Protein AF-A0A7C1EBU5-F1 (afdb_monomer)

Structure (mmCIF, N/CA/C/O backbone):
data_AF-A0A7C1EBU5-F1
#
_entry.id   AF-A0A7C1EBU5-F1
#
loop_
_atom_site.group_PDB
_atom_site.id
_atom_site.type_symbol
_atom_site.label_atom_id
_atom_site.label_alt_id
_atom_site.label_comp_id
_atom_site.label_asym_id
_atom_site.label_entity_id
_atom_site.label_seq_id
_atom_site.pdbx_PDB_ins_code
_atom_site.Cartn_x
_atom_site.Cartn_y
_atom_site.Cartn_z
_atom_site.occupancy
_atom_site.B_iso_or_equiv
_atom_site.auth_seq_id
_atom_site.auth_comp_id
_atom_site.auth_asym_id
_atom_site.auth_atom_id
_atom_site.pdbx_PDB_model_num
ATOM 1 N N . ASP A 1 1 ? 22.809 -12.691 -16.632 1.00 78.38 1 ASP A N 1
ATOM 2 C CA . ASP A 1 1 ? 22.662 -11.249 -16.342 1.00 78.38 1 ASP A CA 1
ATOM 3 C C . ASP A 1 1 ? 21.944 -10.503 -17.463 1.00 78.38 1 ASP A C 1
ATOM 5 O O . ASP A 1 1 ? 22.285 -9.369 -17.766 1.00 78.38 1 ASP A O 1
ATOM 9 N N . ASP A 1 2 ? 20.932 -11.122 -18.075 1.00 93.50 2 ASP A N 1
ATOM 10 C CA . ASP A 1 2 ? 20.154 -10.522 -19.159 1.00 93.50 2 ASP A CA 1
ATOM 11 C C . ASP A 1 2 ? 18.677 -10.859 -18.928 1.00 93.50 2 ASP A C 1
ATOM 13 O O . ASP A 1 2 ? 18.316 -12.034 -18.809 1.00 93.50 2 ASP A O 1
ATOM 17 N N . LEU A 1 3 ? 17.851 -9.819 -18.795 1.00 94.75 3 LEU A N 1
ATOM 18 C CA . LEU A 1 3 ? 16.417 -9.956 -18.565 1.00 94.75 3 LEU A CA 1
ATOM 19 C C . LEU A 1 3 ? 15.719 -10.568 -19.784 1.00 94.75 3 LEU A C 1
ATOM 21 O O . LEU A 1 3 ? 14.861 -11.426 -19.603 1.00 94.75 3 LEU A O 1
ATOM 25 N N . ASP A 1 4 ? 16.102 -10.207 -21.009 1.00 95.38 4 ASP A N 1
ATOM 26 C CA . ASP A 1 4 ? 15.433 -10.730 -22.207 1.00 95.38 4 ASP A CA 1
ATOM 27 C C . ASP A 1 4 ? 15.723 -12.220 -22.386 1.00 95.38 4 ASP A C 1
ATOM 29 O O . ASP A 1 4 ? 14.820 -12.998 -22.688 1.00 95.38 4 ASP A O 1
ATOM 33 N N . ALA A 1 5 ? 16.955 -12.646 -22.096 1.00 97.00 5 ALA A N 1
ATOM 34 C CA . ALA A 1 5 ? 17.314 -14.061 -22.093 1.00 97.00 5 ALA A CA 1
ATOM 35 C C . ALA A 1 5 ? 16.527 -14.868 -21.043 1.00 97.00 5 ALA A C 1
ATOM 37 O O . ALA A 1 5 ? 16.181 -16.021 -21.294 1.00 97.00 5 ALA A O 1
ATOM 38 N N . LEU A 1 6 ? 16.230 -14.280 -19.876 1.00 96.81 6 LEU A N 1
ATOM 39 C CA . LEU A 1 6 ? 15.368 -14.902 -18.865 1.00 96.81 6 LEU A CA 1
ATOM 40 C C . LEU A 1 6 ? 13.918 -14.994 -19.359 1.00 96.81 6 LEU A C 1
ATOM 42 O O . LEU A 1 6 ? 13.294 -16.044 -19.233 1.00 96.81 6 LEU A O 1
ATOM 46 N N . LEU A 1 7 ? 13.387 -13.909 -19.922 1.00 97.88 7 LEU A N 1
ATOM 47 C CA . LEU A 1 7 ? 11.998 -13.822 -20.371 1.00 97.88 7 LEU A CA 1
ATOM 48 C C . LEU A 1 7 ? 11.711 -14.687 -21.607 1.00 97.88 7 LEU A C 1
ATOM 50 O O . LEU A 1 7 ? 10.590 -15.164 -21.759 1.00 97.88 7 LEU A O 1
ATOM 54 N N . ALA A 1 8 ? 12.712 -14.953 -22.448 1.00 97.44 8 ALA A N 1
ATOM 55 C CA . ALA A 1 8 ? 12.596 -15.822 -23.620 1.00 97.44 8 ALA A CA 1
ATOM 56 C C . ALA A 1 8 ? 12.517 -17.325 -23.289 1.00 97.44 8 ALA A C 1
ATOM 58 O O . ALA A 1 8 ? 12.362 -18.147 -24.188 1.00 97.44 8 ALA A O 1
ATOM 59 N N . ARG A 1 9 ? 12.660 -17.713 -22.018 1.00 98.00 9 ARG A N 1
ATOM 60 C CA . ARG A 1 9 ? 12.601 -19.115 -21.600 1.00 98.00 9 ARG A CA 1
ATOM 61 C C . ARG A 1 9 ? 11.168 -19.630 -21.541 1.00 98.00 9 ARG A C 1
ATOM 63 O O . ARG A 1 9 ? 10.347 -19.087 -20.803 1.00 98.00 9 ARG A O 1
ATOM 70 N N . ASP A 1 10 ? 10.895 -20.721 -22.248 1.00 96.44 10 ASP A N 1
ATOM 71 C CA . ASP A 1 10 ? 9.578 -21.375 -22.261 1.00 96.44 10 ASP A CA 1
ATOM 72 C C . ASP A 1 10 ? 9.288 -22.192 -20.991 1.00 96.44 10 ASP A C 1
ATOM 74 O O . ASP A 1 10 ? 8.140 -22.531 -20.732 1.00 96.44 10 ASP A O 1
ATOM 78 N N . ASP A 1 11 ? 10.305 -22.487 -20.174 1.00 97.56 11 ASP A N 1
ATOM 79 C CA . ASP A 1 11 ? 10.160 -23.206 -18.900 1.00 97.56 11 ASP A CA 1
ATOM 80 C C . ASP A 1 11 ? 9.855 -22.288 -17.700 1.00 97.56 11 ASP A C 1
ATOM 82 O O . ASP A 1 11 ? 9.904 -22.725 -16.551 1.00 97.56 11 ASP A O 1
ATOM 86 N N . ILE A 1 12 ? 9.557 -21.011 -17.959 1.00 98.00 12 ILE A N 1
ATOM 87 C CA . ILE A 1 12 ? 9.194 -20.010 -16.951 1.00 98.00 12 ILE A CA 1
ATOM 88 C C . ILE A 1 12 ? 7.807 -19.453 -17.271 1.00 98.00 12 ILE A C 1
ATOM 90 O O . ILE A 1 12 ? 7.634 -18.753 -18.271 1.00 98.00 12 ILE A O 1
ATOM 94 N N . ASP A 1 13 ? 6.840 -19.686 -16.384 1.00 98.12 13 ASP A N 1
ATOM 95 C CA . ASP A 1 13 ? 5.469 -19.168 -16.520 1.00 98.12 13 ASP A CA 1
ATOM 96 C C . ASP A 1 13 ? 5.274 -17.796 -15.859 1.00 98.12 13 ASP A C 1
ATOM 98 O O . ASP A 1 13 ? 4.455 -16.984 -16.301 1.00 98.12 13 ASP A O 1
ATOM 102 N N . ALA A 1 14 ? 6.020 -17.527 -14.786 1.00 98.50 14 ALA A N 1
ATOM 103 C CA . ALA A 1 14 ? 5.852 -16.351 -13.942 1.00 98.50 14 ALA A CA 1
ATOM 104 C C . ALA A 1 14 ? 7.194 -15.776 -13.472 1.00 98.50 14 ALA A C 1
ATOM 106 O O . ALA A 1 14 ? 8.173 -16.506 -13.317 1.00 98.50 14 ALA A O 1
ATOM 107 N N . VAL A 1 15 ? 7.226 -14.469 -13.207 1.00 98.44 15 VAL A N 1
ATOM 108 C CA . VAL A 1 15 ? 8.402 -13.753 -12.694 1.00 98.44 15 VAL A CA 1
ATOM 109 C C . VAL A 1 15 ? 8.061 -12.918 -11.462 1.00 98.44 15 VAL A C 1
ATOM 111 O O . VAL A 1 15 ? 6.946 -12.414 -11.324 1.00 98.44 15 VAL A O 1
ATOM 114 N N . ILE A 1 16 ? 9.053 -12.753 -10.585 1.00 98.44 16 ILE A N 1
ATOM 115 C CA . ILE A 1 16 ? 9.011 -11.844 -9.436 1.00 98.44 16 ILE A CA 1
ATOM 116 C C . ILE A 1 16 ? 9.910 -10.647 -9.753 1.00 98.44 16 ILE A C 1
ATOM 118 O O . ILE A 1 16 ? 11.122 -10.796 -9.923 1.00 98.44 16 ILE A O 1
ATOM 122 N N . VAL A 1 17 ? 9.324 -9.456 -9.825 1.00 98.50 17 VAL A N 1
ATOM 123 C CA . VAL A 1 17 ? 10.026 -8.191 -10.043 1.00 98.50 17 VAL A CA 1
ATOM 124 C C . VAL A 1 17 ? 10.296 -7.546 -8.686 1.00 98.50 17 VAL A C 1
ATOM 126 O O . VAL A 1 17 ? 9.445 -6.867 -8.126 1.00 98.50 17 VAL A O 1
ATOM 129 N N . ALA A 1 18 ? 11.500 -7.784 -8.163 1.00 96.94 18 ALA A N 1
ATOM 130 C CA . ALA A 1 18 ? 12.008 -7.225 -6.903 1.00 96.94 18 ALA A CA 1
ATOM 131 C C . ALA A 1 18 ? 13.222 -6.296 -7.126 1.00 96.94 18 ALA A C 1
ATOM 133 O O . ALA A 1 18 ? 14.141 -6.211 -6.306 1.00 96.94 18 ALA A O 1
ATOM 134 N N . THR A 1 19 ? 13.264 -5.632 -8.283 1.00 95.56 19 THR A N 1
ATOM 135 C CA . THR A 1 19 ? 14.236 -4.574 -8.598 1.00 95.56 19 THR A CA 1
ATOM 136 C C . THR A 1 19 ? 13.941 -3.306 -7.774 1.00 95.56 19 THR A C 1
ATOM 138 O O . THR A 1 19 ? 12.944 -3.257 -7.053 1.00 95.56 19 THR A O 1
ATOM 141 N N . PRO A 1 20 ? 14.795 -2.266 -7.797 1.00 94.25 20 PRO A N 1
ATOM 142 C CA . PRO A 1 20 ? 14.418 -0.959 -7.251 1.00 94.25 20 PRO A CA 1
ATOM 143 C C . PRO A 1 20 ? 13.130 -0.417 -7.893 1.00 94.25 20 PRO A C 1
ATOM 145 O O . PRO A 1 20 ? 12.920 -0.637 -9.085 1.00 94.25 20 PRO A O 1
ATOM 148 N N . GLY A 1 21 ? 12.311 0.323 -7.133 1.00 92.75 21 GLY A N 1
ATOM 149 C CA . GLY A 1 21 ? 10.974 0.768 -7.563 1.00 92.75 21 GLY A CA 1
ATOM 150 C C . GLY A 1 21 ? 10.948 1.516 -8.902 1.00 92.75 21 GLY A C 1
ATOM 151 O O . GLY A 1 21 ? 10.091 1.253 -9.740 1.00 92.75 21 GLY A O 1
ATOM 152 N N . PHE A 1 22 ? 11.949 2.364 -9.174 1.00 95.56 22 PHE A N 1
ATOM 153 C CA . PHE A 1 22 ? 12.079 3.070 -10.459 1.00 95.56 22 PHE A CA 1
ATOM 154 C C . PHE A 1 22 ? 12.214 2.147 -11.685 1.00 95.56 22 PHE A C 1
ATOM 156 O O . PHE A 1 22 ? 11.997 2.581 -12.812 1.00 95.56 22 PHE A O 1
ATOM 163 N N . ALA A 1 23 ? 12.615 0.887 -11.490 1.00 96.62 23 ALA A N 1
ATOM 164 C CA . ALA A 1 23 ? 12.855 -0.085 -12.554 1.00 96.62 23 ALA A CA 1
ATOM 165 C C . ALA A 1 23 ? 11.721 -1.113 -12.704 1.00 96.62 23 ALA A C 1
ATOM 167 O O . ALA A 1 23 ? 11.828 -2.013 -13.539 1.00 96.62 23 ALA A O 1
ATOM 168 N N . HIS A 1 24 ? 10.655 -1.023 -11.901 1.00 98.12 24 HIS A N 1
ATOM 169 C CA . HIS A 1 24 ? 9.552 -1.987 -11.937 1.00 98.12 24 HIS A CA 1
ATOM 170 C C . HIS A 1 24 ? 8.797 -1.934 -13.259 1.00 98.12 24 HIS A C 1
ATOM 172 O O . HIS A 1 24 ? 8.649 -2.963 -13.910 1.00 98.12 24 HIS A O 1
ATOM 178 N N . THR A 1 25 ? 8.376 -0.742 -13.685 1.00 98.38 25 THR A N 1
ATOM 179 C CA . THR A 1 25 ? 7.524 -0.542 -14.867 1.00 98.38 25 THR A CA 1
ATOM 180 C C . THR A 1 25 ? 8.105 -1.193 -16.124 1.00 98.38 25 THR A C 1
ATOM 182 O O . THR A 1 25 ? 7.411 -1.971 -16.774 1.00 98.38 25 THR A O 1
ATOM 185 N N . ASP A 1 26 ? 9.384 -0.934 -16.434 1.00 98.06 26 ASP A N 1
ATOM 186 C CA . ASP A 1 26 ? 10.061 -1.510 -17.611 1.00 98.06 26 ASP A CA 1
ATOM 187 C C . ASP A 1 26 ? 10.132 -3.040 -17.531 1.00 98.06 26 ASP A C 1
ATOM 189 O O . ASP A 1 26 ? 9.774 -3.742 -18.478 1.00 98.06 26 ASP A O 1
ATOM 193 N N . ALA A 1 27 ? 10.535 -3.573 -16.373 1.00 98.44 27 ALA A N 1
ATOM 194 C CA . ALA A 1 27 ? 10.641 -5.013 -16.173 1.00 98.44 27 ALA A CA 1
ATOM 195 C C . ALA A 1 27 ? 9.278 -5.714 -16.292 1.00 98.44 27 ALA A C 1
ATOM 197 O O . ALA A 1 27 ? 9.185 -6.786 -16.892 1.00 98.44 27 ALA A O 1
ATOM 198 N N . VAL A 1 28 ? 8.218 -5.102 -15.756 1.00 98.75 28 VAL A N 1
ATOM 199 C CA . VAL A 1 28 ? 6.854 -5.639 -15.801 1.00 98.75 28 VAL A CA 1
ATOM 200 C C . VAL A 1 28 ? 6.276 -5.609 -17.214 1.00 98.75 28 VAL A C 1
ATOM 202 O O . VAL A 1 28 ? 5.734 -6.619 -17.663 1.00 98.75 28 VAL A O 1
ATOM 205 N N . GLU A 1 29 ? 6.415 -4.505 -17.950 1.00 98.69 29 GLU A N 1
ATOM 206 C CA . GLU A 1 29 ? 5.944 -4.431 -19.340 1.00 98.69 29 GLU A CA 1
ATOM 207 C C . GLU A 1 29 ? 6.644 -5.462 -20.233 1.00 98.69 29 GLU A C 1
ATOM 209 O O . GLU A 1 29 ? 5.984 -6.149 -21.017 1.00 98.69 29 GLU A O 1
ATOM 214 N N . ARG A 1 30 ? 7.964 -5.631 -20.080 1.00 98.56 30 ARG A N 1
ATOM 215 C CA . ARG A 1 30 ? 8.737 -6.640 -20.822 1.00 98.56 30 ARG A CA 1
ATOM 216 C C . ARG A 1 30 ? 8.313 -8.060 -20.461 1.00 98.56 30 ARG A C 1
ATOM 218 O O . ARG A 1 30 ? 8.168 -8.896 -21.352 1.00 98.56 30 ARG A O 1
ATOM 225 N N . ALA A 1 31 ? 8.058 -8.331 -19.182 1.00 98.75 31 ALA A N 1
ATOM 226 C CA . ALA A 1 31 ? 7.562 -9.630 -18.740 1.00 98.75 31 ALA A CA 1
ATOM 227 C C . ALA A 1 31 ? 6.192 -9.964 -19.349 1.00 98.75 31 ALA A C 1
ATOM 229 O O . ALA A 1 31 ? 5.987 -11.083 -19.826 1.00 98.75 31 ALA A O 1
ATOM 230 N N . PHE A 1 32 ? 5.278 -8.992 -19.410 1.00 98.81 32 PHE A N 1
ATOM 231 C CA . PHE A 1 32 ? 3.985 -9.179 -20.067 1.00 98.81 32 PHE A CA 1
ATOM 232 C C . PHE A 1 32 ? 4.102 -9.335 -21.582 1.00 98.81 32 PHE A C 1
ATOM 234 O O . PHE A 1 32 ? 3.438 -10.206 -22.143 1.00 98.81 32 PHE A O 1
ATOM 241 N N . ALA A 1 33 ? 4.984 -8.579 -22.241 1.00 98.50 33 ALA A N 1
ATOM 242 C CA . ALA A 1 33 ? 5.268 -8.757 -23.666 1.00 98.50 33 ALA A CA 1
ATOM 243 C C . ALA A 1 33 ? 5.802 -10.169 -23.985 1.00 98.50 33 ALA A C 1
ATOM 245 O O . ALA A 1 33 ? 5.511 -10.713 -25.048 1.00 98.50 33 ALA A O 1
ATOM 246 N N . ALA A 1 34 ? 6.522 -10.788 -23.044 1.00 98.44 34 ALA A N 1
ATOM 247 C CA . ALA A 1 34 ? 6.981 -12.175 -23.118 1.00 98.44 34 ALA A CA 1
ATOM 248 C C . ALA A 1 34 ? 5.946 -13.213 -22.625 1.00 98.44 34 ALA A C 1
ATOM 250 O O . ALA A 1 34 ? 6.264 -14.396 -22.492 1.00 98.44 34 ALA A O 1
ATOM 251 N N . GLY A 1 35 ? 4.711 -12.795 -22.324 1.00 98.31 35 GLY A N 1
ATOM 252 C CA . GLY A 1 35 ? 3.617 -13.684 -21.929 1.00 98.31 35 GLY A CA 1
ATOM 253 C C . GLY A 1 35 ? 3.734 -14.268 -20.517 1.00 98.31 35 GLY A C 1
ATOM 254 O O . GLY A 1 35 ? 3.144 -15.320 -20.247 1.00 98.31 35 GLY A O 1
ATOM 255 N N . LYS A 1 36 ? 4.481 -13.622 -19.613 1.00 98.75 36 LYS A N 1
ATOM 256 C CA . LYS A 1 36 ? 4.694 -14.095 -18.236 1.00 98.75 36 LYS A CA 1
ATOM 257 C C . LYS A 1 36 ? 3.647 -13.535 -17.273 1.00 98.75 36 LYS A C 1
ATOM 259 O O . LYS A 1 36 ? 3.179 -12.409 -17.430 1.00 98.75 36 LYS A O 1
ATOM 264 N N . HIS A 1 37 ? 3.287 -14.311 -16.252 1.00 98.88 37 HIS A N 1
ATOM 265 C CA . HIS A 1 37 ? 2.606 -13.776 -15.069 1.00 98.88 37 HIS A CA 1
ATOM 266 C C . HIS A 1 37 ? 3.606 -12.980 -14.221 1.00 98.88 37 HIS A C 1
ATOM 268 O O . HIS A 1 37 ? 4.789 -13.314 -14.182 1.00 98.88 37 HIS A O 1
ATOM 274 N N . VAL A 1 38 ? 3.147 -11.937 -13.533 1.00 98.88 38 VAL A N 1
ATOM 275 C CA . VAL A 1 38 ? 4.029 -11.019 -12.806 1.00 98.88 38 VAL A CA 1
ATOM 276 C C . VAL A 1 38 ? 3.565 -10.851 -11.365 1.00 98.88 38 VAL A C 1
ATOM 278 O O . VAL A 1 38 ? 2.431 -10.448 -11.105 1.00 98.88 38 VAL A O 1
ATOM 281 N N . PHE A 1 39 ? 4.481 -11.101 -10.439 1.00 98.81 39 PHE A N 1
ATOM 282 C CA . PHE A 1 39 ? 4.446 -10.543 -9.095 1.00 98.81 39 PHE A CA 1
ATOM 283 C C . PHE A 1 39 ? 5.415 -9.362 -9.059 1.00 98.81 39 PHE A C 1
ATOM 285 O O . PHE A 1 39 ? 6.568 -9.514 -9.462 1.00 98.81 39 PHE A O 1
ATOM 292 N N . VAL A 1 40 ? 4.984 -8.195 -8.598 1.00 98.75 40 VAL A N 1
ATOM 293 C CA . VAL A 1 40 ? 5.837 -7.008 -8.476 1.00 98.75 40 VAL A CA 1
ATOM 294 C C . VAL A 1 40 ? 5.889 -6.568 -7.023 1.00 98.75 40 VAL A C 1
ATOM 296 O O . VAL A 1 40 ? 4.855 -6.441 -6.374 1.00 98.75 40 VAL A O 1
ATOM 299 N N . GLU A 1 41 ? 7.094 -6.369 -6.497 1.00 97.88 41 GLU A N 1
ATOM 300 C CA . GLU A 1 41 ? 7.279 -5.805 -5.161 1.00 97.88 41 GLU A CA 1
ATOM 301 C C . GLU A 1 41 ? 6.694 -4.396 -5.060 1.00 97.88 41 GLU A C 1
ATOM 303 O O . GLU A 1 41 ? 6.467 -3.713 -6.058 1.00 97.88 41 GLU A O 1
ATOM 308 N N . LYS A 1 42 ? 6.469 -3.929 -3.836 1.00 96.06 42 LYS A N 1
ATOM 309 C CA . LYS A 1 42 ? 6.07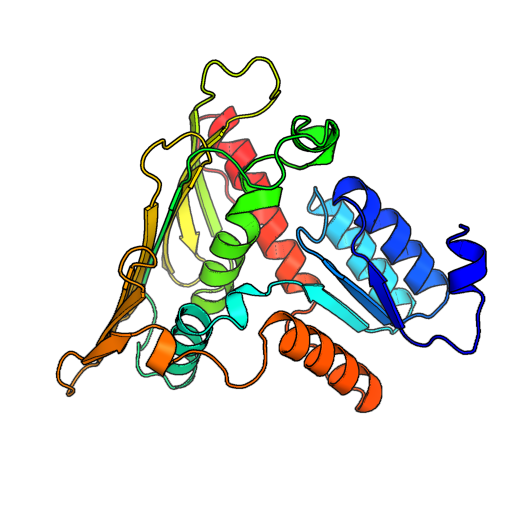2 -2.538 -3.610 1.00 96.06 42 LYS A CA 1
ATOM 310 C C . LYS A 1 42 ? 7.277 -1.581 -3.640 1.00 96.06 42 LYS A C 1
ATOM 312 O O . LYS A 1 42 ? 8.392 -1.977 -3.285 1.00 96.06 42 LYS A O 1
ATOM 317 N N . PRO A 1 43 ? 7.039 -0.284 -3.902 1.00 96.62 43 PRO A N 1
ATOM 318 C CA . PRO A 1 43 ? 5.806 0.264 -4.476 1.00 96.62 43 PRO A CA 1
ATOM 319 C C . PRO A 1 43 ? 5.628 -0.240 -5.913 1.00 96.62 43 PRO A C 1
ATOM 321 O O . PRO A 1 43 ? 6.618 -0.413 -6.604 1.00 96.62 43 PRO A O 1
ATOM 324 N N . MET A 1 44 ? 4.386 -0.440 -6.370 1.00 97.69 44 MET A N 1
ATOM 325 C CA . MET A 1 44 ? 4.123 -0.960 -7.724 1.00 97.69 44 MET A CA 1
ATOM 326 C C . MET A 1 44 ? 4.823 -0.137 -8.822 1.00 97.69 44 MET A C 1
ATOM 328 O O . MET A 1 44 ? 5.351 -0.697 -9.777 1.00 97.69 44 MET A O 1
ATOM 332 N N . ALA A 1 45 ? 4.802 1.189 -8.681 1.00 98.00 45 ALA A N 1
ATOM 333 C CA . ALA A 1 45 ? 5.570 2.141 -9.474 1.00 98.00 45 ALA A CA 1
ATOM 334 C C . ALA A 1 45 ? 5.725 3.456 -8.687 1.00 98.00 45 ALA A C 1
ATOM 336 O O . ALA A 1 45 ? 5.209 3.587 -7.571 1.00 98.00 45 ALA A O 1
ATOM 337 N N . LEU A 1 46 ? 6.403 4.453 -9.265 1.00 97.12 46 LEU A N 1
ATOM 338 C CA . LEU A 1 46 ? 6.604 5.760 -8.627 1.00 97.12 46 LEU A CA 1
ATOM 339 C C . LEU A 1 46 ? 5.534 6.791 -9.010 1.00 97.12 46 LEU A C 1
ATOM 341 O O . LEU A 1 46 ? 5.394 7.817 -8.339 1.00 97.12 46 LEU A O 1
ATOM 345 N N . THR A 1 47 ? 4.747 6.521 -10.054 1.00 97.94 47 THR A N 1
ATOM 346 C CA . THR A 1 47 ? 3.653 7.389 -10.503 1.00 97.94 47 THR A CA 1
ATOM 347 C C . THR A 1 47 ? 2.380 6.604 -10.853 1.00 97.94 47 THR A C 1
ATOM 349 O O . THR A 1 47 ? 2.449 5.426 -11.223 1.00 97.94 47 THR A O 1
ATOM 352 N N . PRO A 1 48 ? 1.193 7.241 -10.780 1.00 97.94 48 PRO A N 1
ATOM 353 C CA . PRO A 1 48 ? -0.055 6.623 -11.235 1.00 97.94 48 PRO A CA 1
ATOM 354 C C . PRO A 1 48 ? -0.039 6.245 -12.721 1.00 97.94 48 PRO A C 1
ATOM 356 O O . PRO A 1 48 ? -0.542 5.184 -13.080 1.00 97.94 48 PRO A O 1
ATOM 359 N N . ASP A 1 49 ? 0.584 7.069 -13.569 1.00 98.50 49 ASP A N 1
ATOM 360 C CA . ASP A 1 49 ? 0.671 6.823 -15.013 1.00 98.50 49 ASP A CA 1
ATOM 361 C C . ASP A 1 49 ? 1.505 5.574 -15.337 1.00 98.50 49 ASP A C 1
ATOM 363 O O . ASP A 1 49 ? 1.176 4.809 -16.246 1.00 98.50 49 ASP A O 1
ATOM 367 N N . GLU A 1 50 ? 2.573 5.327 -14.578 1.00 98.62 50 GLU A N 1
ATOM 368 C CA . GLU A 1 50 ? 3.354 4.093 -14.679 1.00 98.62 50 GLU A CA 1
ATOM 369 C C . GLU A 1 50 ? 2.564 2.869 -14.210 1.00 98.62 50 GLU A C 1
ATOM 371 O O . GLU A 1 50 ? 2.616 1.825 -14.859 1.00 98.62 50 GLU A O 1
ATOM 376 N N . CYS A 1 51 ? 1.767 2.999 -13.145 1.00 98.69 51 CYS A N 1
ATOM 377 C CA . CYS A 1 51 ? 0.859 1.926 -12.740 1.00 98.69 51 CYS A CA 1
ATOM 378 C C . CYS A 1 51 ? -0.149 1.612 -13.859 1.00 98.69 51 CYS A C 1
ATOM 380 O O . CYS A 1 51 ? -0.375 0.446 -14.182 1.00 98.69 51 CYS A O 1
ATOM 382 N N . ASP A 1 52 ? -0.715 2.646 -14.492 1.00 98.75 52 ASP A N 1
ATOM 383 C CA . ASP A 1 52 ? -1.645 2.502 -15.617 1.00 98.75 52 ASP A CA 1
ATOM 384 C C . ASP A 1 52 ? -0.999 1.802 -16.816 1.00 98.75 52 ASP A C 1
ATOM 386 O O . ASP A 1 52 ? -1.633 0.980 -17.480 1.00 98.75 52 ASP A O 1
ATOM 390 N N . ARG A 1 53 ? 0.278 2.077 -17.084 1.00 98.75 53 ARG A N 1
ATOM 391 C CA . ARG A 1 53 ? 1.055 1.362 -18.101 1.00 98.75 53 ARG A CA 1
ATOM 392 C C . ARG A 1 53 ? 1.186 -0.131 -17.797 1.00 98.75 53 ARG A C 1
ATOM 394 O O . ARG A 1 53 ? 0.889 -0.949 -18.667 1.00 98.75 53 ARG A O 1
ATOM 401 N N . MET A 1 54 ? 1.544 -0.493 -16.565 1.00 98.88 54 MET A N 1
ATOM 402 C CA . MET A 1 54 ? 1.672 -1.897 -16.146 1.00 98.88 54 MET A CA 1
ATOM 403 C C . MET A 1 54 ? 0.338 -2.649 -16.236 1.00 98.88 54 MET A C 1
ATOM 405 O O . MET A 1 54 ? 0.299 -3.791 -16.694 1.00 98.88 54 MET A O 1
ATOM 409 N N . ILE A 1 55 ? -0.762 -2.001 -15.842 1.00 98.88 55 ILE A N 1
ATOM 410 C CA . ILE A 1 55 ? -2.123 -2.552 -15.927 1.00 98.88 55 ILE A CA 1
ATOM 411 C C . ILE A 1 55 ? -2.526 -2.779 -17.391 1.00 98.88 55 ILE A C 1
ATOM 413 O O . ILE A 1 55 ? -2.989 -3.862 -17.739 1.00 98.88 55 ILE A O 1
ATOM 417 N N . ARG A 1 56 ? -2.276 -1.813 -18.286 1.00 98.81 56 ARG A N 1
ATOM 418 C CA . ARG A 1 56 ? -2.546 -1.988 -19.726 1.00 98.81 56 ARG A CA 1
ATOM 419 C C . ARG A 1 56 ? -1.720 -3.120 -20.336 1.00 98.81 56 ARG A C 1
ATOM 421 O O . ARG A 1 56 ? -2.242 -3.871 -21.157 1.00 98.81 56 ARG A O 1
ATOM 428 N N . ALA A 1 57 ? -0.452 -3.255 -19.947 1.00 98.81 57 ALA A N 1
ATOM 429 C CA . ALA A 1 57 ? 0.407 -4.341 -20.414 1.00 98.81 57 ALA A CA 1
ATOM 430 C C . ALA A 1 57 ? -0.100 -5.715 -19.944 1.00 98.81 57 ALA A C 1
ATOM 432 O O . ALA A 1 57 ? -0.169 -6.648 -20.745 1.00 98.81 57 ALA A O 1
ATOM 433 N N . ARG A 1 58 ? -0.537 -5.822 -18.680 1.00 98.62 58 ARG A N 1
ATOM 434 C CA . ARG A 1 58 ? -1.216 -7.013 -18.145 1.00 98.62 58 ARG A CA 1
ATOM 435 C C . ARG A 1 58 ? -2.441 -7.377 -18.984 1.00 98.62 58 ARG A C 1
ATOM 437 O O . ARG A 1 58 ? -2.577 -8.534 -19.382 1.00 98.62 58 ARG A O 1
ATOM 444 N N . ASP A 1 59 ? -3.315 -6.404 -19.241 1.00 98.56 59 ASP A N 1
ATOM 445 C CA . ASP A 1 59 ? -4.569 -6.615 -19.973 1.00 98.56 59 ASP A CA 1
ATOM 446 C C . ASP A 1 59 ? -4.314 -7.072 -21.409 1.00 98.56 59 ASP A C 1
ATOM 448 O O . ASP A 1 59 ? -4.956 -8.007 -21.883 1.00 98.56 59 ASP A O 1
ATOM 452 N N . ALA A 1 60 ? -3.330 -6.468 -22.081 1.00 98.62 60 ALA A N 1
ATOM 453 C CA . ALA A 1 60 ? -2.919 -6.867 -23.423 1.00 98.62 60 ALA A CA 1
ATOM 454 C C . ALA A 1 60 ? -2.352 -8.297 -23.466 1.00 98.62 60 ALA A C 1
ATOM 456 O O . ALA A 1 60 ? -2.584 -9.019 -24.435 1.00 98.62 60 ALA A O 1
ATOM 457 N N . ALA A 1 61 ? -1.630 -8.717 -22.424 1.00 98.44 61 ALA A N 1
ATOM 458 C CA . ALA A 1 61 ? -1.063 -10.060 -22.329 1.00 98.44 61 ALA A CA 1
ATOM 459 C C . ALA A 1 61 ? -2.077 -11.126 -21.874 1.00 98.44 61 ALA A C 1
ATOM 461 O O . ALA A 1 61 ? -1.826 -12.319 -22.052 1.00 98.44 61 ALA A O 1
ATOM 462 N N . GLY A 1 62 ? -3.194 -10.726 -21.253 1.00 98.19 62 GLY A N 1
ATOM 463 C CA . GLY A 1 62 ? -4.132 -11.655 -20.614 1.00 98.19 62 GLY A CA 1
ATOM 464 C C . GLY A 1 62 ? -3.494 -12.431 -19.455 1.00 98.19 62 GLY A C 1
ATOM 465 O O . GLY A 1 62 ? -3.797 -13.605 -19.245 1.00 98.19 62 GLY A O 1
ATOM 466 N N . LYS A 1 63 ? -2.553 -11.805 -18.735 1.00 98.56 63 LYS A N 1
ATOM 467 C CA . LYS A 1 63 ? -1.776 -12.425 -17.648 1.00 98.56 63 LYS A CA 1
ATOM 468 C C . LYS A 1 63 ? -2.148 -11.840 -16.288 1.00 98.56 63 LYS A C 1
ATOM 470 O O . LYS A 1 63 ? -2.927 -10.900 -16.179 1.00 98.56 63 LYS A O 1
ATOM 475 N N . LYS A 1 64 ? -1.613 -12.435 -15.219 1.00 98.81 64 LYS A N 1
ATOM 476 C CA . LYS A 1 64 ? -1.898 -12.022 -13.833 1.00 98.81 64 LYS A CA 1
ATOM 477 C C . LYS A 1 64 ? -0.827 -11.045 -13.354 1.00 98.81 64 LYS A C 1
ATOM 479 O O . LYS A 1 64 ? 0.349 -11.270 -13.627 1.00 98.81 64 LYS A O 1
ATOM 484 N N . LEU A 1 65 ? -1.252 -10.002 -12.642 1.00 98.88 65 LEU A N 1
ATOM 485 C CA . LEU A 1 65 ? -0.396 -9.009 -11.991 1.00 98.88 65 LEU A CA 1
ATOM 486 C C . LEU A 1 65 ? -0.760 -8.937 -10.512 1.00 98.88 65 LEU A C 1
ATOM 488 O O . LEU A 1 65 ? -1.863 -8.481 -10.211 1.00 98.88 65 LEU A O 1
ATOM 492 N N . MET A 1 66 ? 0.141 -9.346 -9.624 1.00 98.81 66 MET A N 1
ATOM 493 C CA . MET A 1 66 ? -0.027 -9.194 -8.178 1.00 98.81 66 MET A CA 1
ATOM 494 C C . MET A 1 66 ? 1.025 -8.247 -7.604 1.00 98.81 66 MET A C 1
ATOM 496 O O . MET A 1 66 ? 2.188 -8.316 -7.995 1.00 98.81 66 MET A O 1
ATOM 500 N N . VAL A 1 67 ? 0.611 -7.368 -6.693 1.00 98.62 67 VAL A N 1
ATOM 501 C CA . VAL A 1 67 ? 1.495 -6.417 -6.004 1.00 98.62 67 VAL A CA 1
ATOM 502 C C . VAL A 1 67 ? 1.837 -6.947 -4.611 1.00 98.62 67 VAL A C 1
ATOM 504 O O . VAL A 1 67 ? 0.934 -7.350 -3.881 1.00 98.62 67 VAL A O 1
ATOM 507 N N . GLY A 1 68 ? 3.117 -6.917 -4.237 1.00 97.81 68 GLY A N 1
ATOM 508 C CA . GLY A 1 68 ? 3.609 -7.351 -2.929 1.00 97.81 68 GLY A CA 1
ATOM 509 C C . GLY A 1 68 ? 3.289 -6.348 -1.821 1.00 97.81 68 GLY A C 1
ATOM 510 O O . GLY A 1 68 ? 3.986 -5.348 -1.659 1.00 97.81 68 GLY A O 1
ATOM 511 N N . GLN A 1 69 ? 2.236 -6.604 -1.049 1.00 97.00 69 GLN A N 1
ATOM 512 C CA . GLN A 1 69 ? 1.824 -5.845 0.132 1.00 97.00 69 GLN A CA 1
ATOM 513 C C . GLN A 1 69 ? 1.797 -6.746 1.369 1.00 97.00 69 GLN A C 1
ATOM 515 O O . GLN A 1 69 ? 0.755 -6.976 1.993 1.00 97.00 69 GLN A O 1
ATOM 520 N N . VAL A 1 70 ? 2.987 -7.198 1.766 1.00 95.62 70 VAL A N 1
ATOM 521 C CA . VAL A 1 70 ? 3.197 -8.163 2.855 1.00 95.62 70 VAL A CA 1
ATOM 522 C C . VAL A 1 70 ? 2.511 -7.802 4.180 1.00 95.62 70 VAL A C 1
ATOM 524 O O . VAL A 1 70 ? 2.124 -8.700 4.927 1.00 95.62 70 VAL A O 1
ATOM 527 N N . LEU A 1 71 ? 2.289 -6.512 4.492 1.00 94.31 71 LEU A N 1
ATOM 528 C CA . LEU A 1 71 ? 1.583 -6.137 5.725 1.00 94.31 71 LEU A CA 1
ATOM 529 C C . LEU A 1 71 ? 0.204 -6.789 5.822 1.00 94.31 71 LEU A C 1
ATOM 531 O O . LEU A 1 71 ? -0.181 -7.170 6.918 1.00 94.31 71 LEU A O 1
ATOM 535 N N . ARG A 1 72 ? -0.508 -7.011 4.709 1.00 94.50 72 ARG A N 1
ATOM 536 C CA . ARG A 1 72 ? -1.817 -7.691 4.714 1.00 94.50 72 ARG A CA 1
ATOM 537 C C . ARG A 1 72 ? -1.770 -9.115 5.276 1.00 94.50 72 ARG A C 1
ATOM 539 O O . ARG A 1 72 ? -2.829 -9.640 5.621 1.00 94.50 72 ARG A O 1
ATOM 546 N N . TYR A 1 73 ? -0.577 -9.704 5.355 1.00 94.75 73 TYR A N 1
ATOM 547 C CA . TYR A 1 73 ? -0.299 -11.065 5.801 1.00 94.75 73 TYR A CA 1
ATOM 548 C C . TYR A 1 73 ? 0.315 -11.138 7.203 1.00 94.75 73 TYR A C 1
ATOM 550 O O . TYR A 1 73 ? 0.310 -12.211 7.797 1.00 94.75 73 TYR A O 1
ATOM 558 N N . ILE A 1 74 ? 0.809 -10.026 7.752 1.00 94.50 74 ILE A N 1
ATOM 559 C CA . ILE A 1 74 ? 1.379 -9.974 9.107 1.00 94.50 74 ILE A CA 1
ATOM 560 C C . ILE A 1 74 ? 0.262 -10.045 10.154 1.00 94.50 74 ILE A C 1
ATOM 562 O O . ILE A 1 74 ? -0.793 -9.431 9.978 1.00 94.50 74 ILE A O 1
ATOM 566 N N . GLY A 1 75 ? 0.502 -10.765 11.257 1.00 94.56 75 GLY A N 1
ATOM 567 C CA . GLY A 1 75 ? -0.520 -11.184 12.226 1.00 94.56 75 GLY A CA 1
ATOM 568 C C . GLY A 1 75 ? -1.500 -10.088 12.647 1.00 94.56 75 GLY A C 1
ATOM 569 O O . GLY A 1 75 ? -2.705 -10.230 12.456 1.00 94.56 75 GLY A O 1
ATOM 570 N N . VAL A 1 76 ? -1.002 -8.952 13.144 1.00 95.44 76 VAL A N 1
ATOM 571 C CA . VAL A 1 76 ? -1.846 -7.832 13.610 1.00 95.44 76 VAL A CA 1
ATOM 572 C C . VAL A 1 76 ? -2.751 -7.244 12.521 1.00 95.44 76 VAL A C 1
ATOM 574 O O . VAL A 1 76 ? -3.932 -6.969 12.759 1.00 95.44 76 VAL A O 1
ATOM 577 N N . PHE A 1 77 ? -2.224 -7.076 11.312 1.00 95.88 77 PHE A N 1
ATOM 578 C CA . PHE A 1 77 ? -2.948 -6.491 10.188 1.00 95.88 77 PHE A CA 1
ATOM 579 C C . PHE A 1 77 ? -3.928 -7.499 9.589 1.00 95.88 77 PHE A C 1
ATOM 581 O O . PHE A 1 77 ? -5.086 -7.154 9.349 1.00 95.88 77 PHE A O 1
ATOM 588 N N . ASN A 1 78 ? -3.498 -8.752 9.411 1.00 95.25 78 ASN A N 1
ATOM 589 C CA . ASN A 1 78 ? -4.349 -9.844 8.951 1.00 95.25 78 ASN A CA 1
ATOM 590 C C . ASN A 1 78 ? -5.519 -10.069 9.920 1.00 95.25 78 ASN A C 1
ATOM 592 O O . ASN A 1 78 ? -6.668 -10.055 9.492 1.00 95.25 78 ASN A O 1
ATOM 596 N N . TYR A 1 79 ? -5.253 -10.151 11.227 1.00 96.06 79 TYR A N 1
ATOM 597 C CA . TYR A 1 79 ? -6.283 -10.287 12.261 1.00 96.06 79 TYR A CA 1
ATOM 598 C C . TYR A 1 79 ? -7.301 -9.138 12.220 1.00 96.06 79 TYR A C 1
ATOM 600 O O . TYR A 1 79 ? -8.512 -9.357 12.262 1.00 96.06 79 TYR A O 1
ATOM 608 N N . THR A 1 80 ? -6.829 -7.896 12.080 1.00 96.94 80 THR A N 1
ATOM 609 C CA . THR A 1 80 ? -7.719 -6.728 11.973 1.00 96.94 80 THR A CA 1
ATOM 610 C C . THR A 1 80 ? -8.595 -6.799 10.719 1.00 96.94 80 THR A C 1
ATOM 612 O O . THR A 1 80 ? -9.798 -6.532 10.788 1.00 96.94 80 THR A O 1
ATOM 615 N N . ARG A 1 81 ? -8.022 -7.210 9.581 1.00 96.25 81 ARG A N 1
ATOM 616 C CA . ARG A 1 81 ? -8.764 -7.416 8.328 1.00 96.25 81 ARG A CA 1
ATOM 617 C C . ARG A 1 81 ? -9.777 -8.554 8.440 1.00 96.25 81 ARG A C 1
ATOM 619 O O . ARG A 1 81 ? -10.884 -8.405 7.936 1.00 96.25 81 ARG A O 1
ATOM 626 N N . GLU A 1 82 ? -9.450 -9.645 9.126 1.00 96.06 82 GLU A N 1
ATOM 627 C CA . GLU A 1 82 ? -10.371 -10.763 9.373 1.00 96.06 82 GLU A CA 1
ATOM 628 C C . GLU A 1 82 ? -11.560 -10.338 10.242 1.00 96.06 82 GLU A C 1
ATOM 630 O O . GLU A 1 82 ? -12.706 -10.650 9.912 1.00 96.06 82 GLU A O 1
ATOM 635 N N . LEU A 1 83 ? -11.326 -9.556 11.303 1.00 97.31 83 LEU A N 1
ATOM 636 C CA . LEU A 1 83 ? -12.407 -8.973 12.105 1.00 97.31 83 LEU A CA 1
ATOM 637 C C . LEU A 1 83 ? -13.305 -8.054 11.270 1.00 97.31 83 LEU A C 1
ATOM 639 O O . LEU A 1 83 ? -14.532 -8.098 11.405 1.00 97.31 83 LEU A O 1
ATOM 643 N N . HIS A 1 84 ? -12.710 -7.225 10.410 1.00 97.88 84 HIS A N 1
ATOM 644 C CA . HI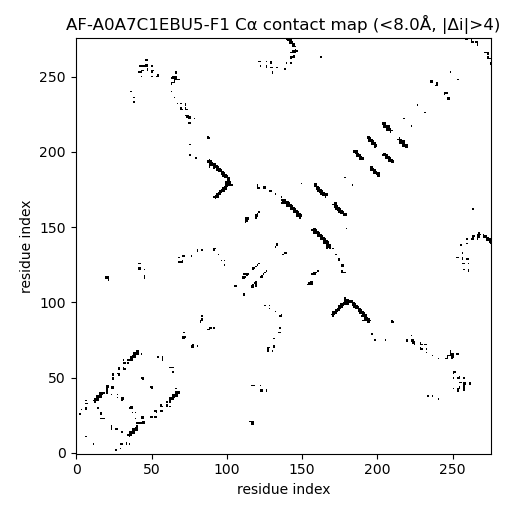S A 1 84 ? -13.469 -6.359 9.516 1.00 97.88 84 HIS A CA 1
ATOM 645 C C . HIS A 1 84 ? -14.306 -7.172 8.517 1.00 97.88 84 HIS A C 1
ATOM 647 O O . HIS A 1 84 ? -15.519 -6.977 8.443 1.00 97.88 84 HIS A O 1
ATOM 653 N N . ALA A 1 85 ? -13.696 -8.141 7.830 1.00 96.94 85 ALA A N 1
ATOM 654 C CA . ALA A 1 85 ? -14.361 -9.009 6.858 1.00 96.94 85 ALA A CA 1
ATOM 655 C C . ALA A 1 85 ? -15.491 -9.847 7.484 1.00 96.94 85 ALA A C 1
ATOM 657 O O . ALA A 1 85 ? -16.513 -10.091 6.846 1.00 96.94 85 ALA A O 1
ATOM 658 N N . ALA A 1 86 ? -15.352 -10.239 8.754 1.00 97.50 86 ALA A N 1
ATOM 659 C CA . ALA A 1 86 ? -16.394 -10.925 9.519 1.00 97.50 86 ALA A CA 1
ATOM 660 C C . ALA A 1 86 ? -17.517 -9.990 10.024 1.00 97.50 86 ALA A C 1
ATOM 662 O O . ALA A 1 86 ? -18.418 -10.437 10.738 1.00 97.50 86 ALA A O 1
ATOM 663 N N . GLY A 1 87 ? -17.462 -8.689 9.719 1.00 97.81 87 GLY A N 1
ATOM 664 C CA . GLY A 1 87 ? -18.438 -7.686 10.154 1.00 97.81 87 GLY A CA 1
ATOM 665 C C . GLY A 1 87 ? -18.372 -7.347 11.647 1.00 97.81 87 GLY A C 1
ATOM 666 O O . GLY A 1 87 ? 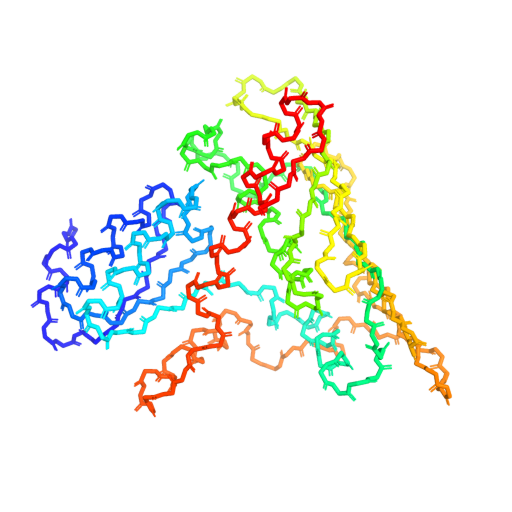-19.267 -6.672 12.161 1.00 97.81 87 GLY A O 1
ATOM 667 N N . LYS A 1 88 ? -17.326 -7.796 12.355 1.00 98.19 88 LYS A N 1
ATOM 668 C CA . LYS A 1 88 ? -17.167 -7.605 13.806 1.00 98.19 88 LYS A CA 1
ATOM 669 C C . LYS A 1 88 ? -16.854 -6.159 14.172 1.00 98.19 88 LYS A C 1
ATOM 671 O O . LYS A 1 88 ? -17.289 -5.698 15.217 1.00 98.19 88 LYS A O 1
ATOM 676 N N . LEU A 1 89 ? -16.159 -5.431 13.299 1.00 98.31 89 LEU A N 1
ATOM 677 C CA . LEU A 1 89 ? -15.921 -3.994 13.482 1.00 98.31 89 LEU A CA 1
ATOM 678 C C . LEU A 1 89 ? -17.110 -3.132 13.023 1.00 98.31 89 LEU A C 1
ATOM 680 O O . LEU A 1 89 ? -17.177 -1.954 13.364 1.00 98.31 89 LEU A O 1
ATOM 684 N N . GLY A 1 90 ? -18.070 -3.710 12.290 1.00 98.19 90 GLY A N 1
ATOM 685 C CA . GLY A 1 90 ? -19.060 -2.938 11.539 1.00 98.19 90 GLY A CA 1
ATOM 686 C C . GLY A 1 90 ? -18.386 -2.075 10.469 1.00 98.19 90 GLY A C 1
ATOM 687 O O . GLY A 1 90 ? -17.317 -2.429 9.966 1.00 98.19 90 GLY A O 1
ATOM 688 N N . ASP A 1 91 ? -18.999 -0.936 10.154 1.00 98.25 91 ASP A N 1
ATOM 689 C CA . ASP A 1 91 ? -18.388 0.066 9.280 1.00 98.25 91 ASP A CA 1
ATOM 690 C C . ASP A 1 91 ? -17.202 0.715 10.000 1.00 98.25 91 ASP A C 1
ATOM 692 O O . ASP A 1 91 ? -17.365 1.251 11.100 1.00 98.25 91 ASP A O 1
ATOM 696 N N . VAL A 1 92 ? -16.013 0.647 9.400 1.00 98.69 92 VAL A N 1
ATOM 697 C CA . VAL A 1 92 ? -14.815 1.321 9.915 1.00 98.69 92 VAL A CA 1
ATOM 698 C C . VAL A 1 92 ? -14.929 2.810 9.598 1.00 98.69 92 VAL A C 1
ATOM 700 O O . VAL A 1 92 ? -15.048 3.194 8.440 1.00 98.69 92 VAL A O 1
ATOM 703 N N . ILE A 1 93 ? -14.895 3.645 10.635 1.00 98.62 93 ILE A N 1
ATOM 704 C CA . ILE A 1 93 ? -15.098 5.099 10.542 1.00 98.62 93 ILE A CA 1
ATOM 705 C C . ILE A 1 93 ? -13.799 5.889 10.705 1.00 98.62 93 ILE A C 1
ATOM 707 O O . ILE A 1 93 ? -13.719 7.033 10.257 1.00 98.62 93 ILE A O 1
ATOM 711 N N . ALA A 1 94 ? -12.773 5.299 11.326 1.00 98.69 94 ALA A N 1
ATOM 712 C CA . ALA A 1 94 ? -11.460 5.916 11.430 1.00 98.69 94 ALA A CA 1
ATOM 713 C C . ALA A 1 94 ? -10.331 4.882 11.423 1.00 98.69 94 ALA A C 1
ATOM 715 O O . ALA A 1 94 ? -10.422 3.847 12.087 1.00 98.69 94 ALA A O 1
ATOM 716 N N . VAL A 1 95 ? -9.246 5.200 10.715 1.00 98.75 95 VAL A N 1
ATOM 717 C CA . VAL A 1 95 ? -7.989 4.448 10.748 1.00 98.75 95 VAL A CA 1
ATOM 718 C C . VAL A 1 95 ? -6.838 5.412 11.011 1.00 98.75 95 VAL A C 1
ATOM 720 O O . VAL A 1 95 ? -6.549 6.293 10.203 1.00 98.75 95 VAL A O 1
ATOM 723 N N . ARG A 1 96 ? -6.156 5.249 12.143 1.00 98.50 96 ARG A N 1
ATOM 724 C CA . ARG A 1 96 ? -4.937 5.988 12.473 1.00 98.50 96 ARG A CA 1
ATOM 725 C C . ARG A 1 96 ? -3.771 5.022 12.535 1.00 98.50 96 ARG A C 1
ATOM 727 O O . ARG A 1 96 ? -3.854 4.019 13.230 1.00 98.50 96 ARG A O 1
ATOM 734 N N . THR A 1 97 ? -2.669 5.339 11.875 1.00 97.69 97 THR A N 1
ATOM 735 C CA . THR A 1 97 ? -1.418 4.596 12.045 1.00 97.69 97 THR A CA 1
ATOM 736 C C . THR A 1 97 ? -0.259 5.558 12.210 1.00 97.69 97 THR A C 1
ATOM 738 O O . THR A 1 97 ? -0.194 6.595 11.550 1.00 97.69 97 THR A O 1
ATOM 741 N N . THR A 1 98 ? 0.703 5.177 13.030 1.00 97.75 98 THR A N 1
ATOM 742 C CA . THR A 1 98 ? 1.997 5.842 13.104 1.00 97.75 98 THR A CA 1
ATOM 743 C C . THR A 1 98 ? 3.053 4.828 12.748 1.00 97.75 98 THR A C 1
ATOM 745 O O . THR A 1 98 ? 3.051 3.739 13.311 1.00 97.75 98 THR A O 1
ATOM 748 N N . ARG A 1 99 ? 3.958 5.190 11.846 1.00 95.56 99 ARG A N 1
ATOM 749 C CA . ARG A 1 99 ? 5.180 4.450 11.581 1.00 95.56 99 ARG A CA 1
ATOM 750 C C . ARG A 1 99 ? 6.335 5.427 11.465 1.00 95.56 99 ARG A C 1
ATOM 752 O O . ARG A 1 99 ? 6.572 6.032 10.420 1.00 95.56 99 ARG A O 1
ATOM 759 N N . THR A 1 100 ? 7.048 5.565 12.567 1.00 94.94 100 THR A N 1
ATOM 760 C CA . THR A 1 100 ? 8.247 6.381 12.689 1.00 94.94 100 THR A CA 1
ATOM 761 C C . THR A 1 100 ? 9.404 5.531 13.201 1.00 94.94 100 THR A C 1
ATOM 763 O O . THR A 1 100 ? 9.213 4.615 14.004 1.00 94.94 100 THR A O 1
ATOM 766 N N . SER A 1 101 ? 10.619 5.796 12.737 1.00 90.88 101 SER A N 1
ATOM 767 C CA . SER A 1 101 ? 11.824 5.099 13.200 1.00 90.88 101 SER A CA 1
ATOM 768 C C . SER A 1 101 ? 13.044 6.008 13.183 1.00 90.88 101 SER A C 1
ATOM 770 O O . SER A 1 101 ? 12.990 7.115 12.651 1.00 90.88 101 SER A O 1
ATOM 772 N N . SER A 1 102 ? 14.149 5.524 13.751 1.00 84.75 102 SER A N 1
ATOM 773 C CA . SER A 1 102 ? 15.455 6.173 13.700 1.00 84.75 102 SER A CA 1
ATOM 774 C C . SER A 1 102 ? 16.240 5.646 12.501 1.00 84.75 102 SER A C 1
ATOM 776 O O . SER A 1 102 ? 17.008 4.687 12.576 1.00 84.75 102 SER A O 1
ATOM 778 N N . GLY A 1 103 ? 15.991 6.254 11.345 1.00 76.31 103 GLY A N 1
ATOM 779 C CA . GLY A 1 103 ? 16.523 5.802 10.070 1.00 76.31 103 GLY A CA 1
ATOM 780 C C . GLY A 1 103 ? 15.806 4.569 9.527 1.00 76.31 103 GLY A C 1
ATOM 781 O O . GLY A 1 103 ? 14.753 4.141 10.007 1.00 76.31 103 GLY A O 1
ATOM 782 N N . TRP A 1 104 ? 16.395 3.999 8.482 1.00 69.44 104 TRP A N 1
ATOM 783 C CA . TRP A 1 104 ? 15.865 2.837 7.788 1.00 69.44 104 TRP A CA 1
ATOM 784 C C . TRP A 1 104 ? 16.973 1.808 7.577 1.00 69.44 104 TRP A C 1
ATOM 786 O O . TRP A 1 104 ? 18.071 2.168 7.164 1.00 69.44 104 TRP A O 1
ATOM 796 N N . GLY A 1 105 ? 16.694 0.518 7.797 1.00 58.66 105 GLY A N 1
ATOM 797 C CA . GLY A 1 105 ? 17.672 -0.567 7.595 1.00 58.66 105 GLY A CA 1
ATOM 798 C C . GLY A 1 105 ? 18.206 -0.690 6.156 1.00 58.66 105 GLY A C 1
ATOM 799 O O . GLY A 1 105 ? 19.135 -1.452 5.906 1.00 58.66 105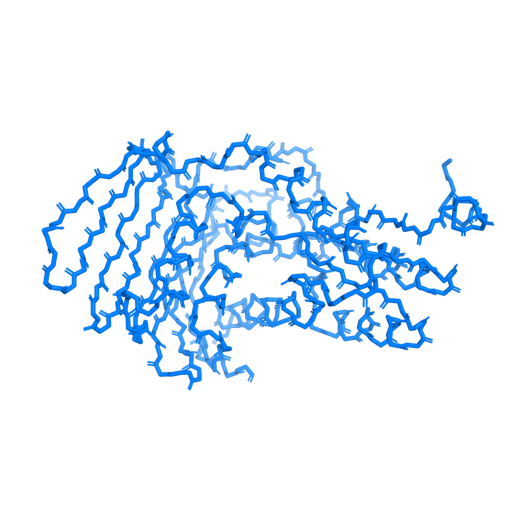 GLY A O 1
ATOM 800 N N . GLY A 1 106 ? 17.631 0.058 5.206 1.00 56.06 106 GLY A N 1
ATOM 801 C CA . GLY A 1 106 ? 18.119 0.220 3.836 1.00 56.06 106 GLY A CA 1
ATOM 802 C C . GLY A 1 106 ? 19.089 1.389 3.614 1.00 56.06 106 GLY A C 1
ATOM 803 O O . GLY A 1 106 ? 19.488 1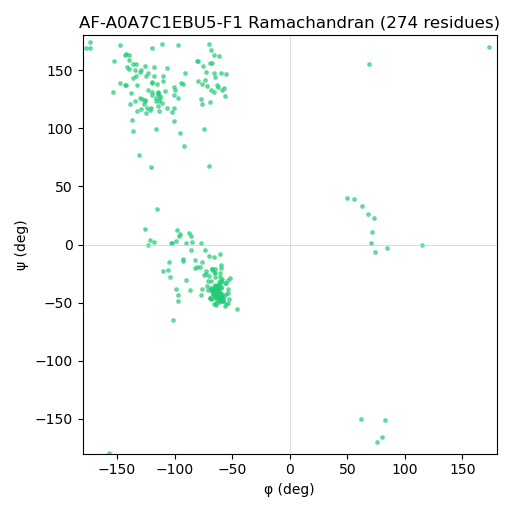.590 2.461 1.00 56.06 106 GLY A O 1
ATOM 804 N N . ALA A 1 107 ? 19.444 2.144 4.663 1.00 59.34 107 ALA A N 1
ATOM 805 C CA . ALA A 1 107 ? 20.421 3.230 4.622 1.00 59.34 107 ALA A CA 1
ATOM 806 C C . ALA A 1 107 ? 21.769 2.707 4.095 1.00 59.34 107 ALA A C 1
ATOM 808 O O . ALA A 1 107 ? 22.273 1.683 4.552 1.00 59.34 107 ALA A O 1
ATOM 809 N N . GLY A 1 108 ? 22.319 3.379 3.081 1.00 66.50 108 GLY A N 1
ATOM 810 C CA . GLY A 1 108 ? 23.568 2.982 2.419 1.00 66.50 108 GLY A CA 1
ATOM 811 C C . GLY A 1 108 ? 23.434 2.570 0.949 1.00 66.50 108 GLY A C 1
ATOM 812 O O . GLY A 1 108 ? 24.444 2.266 0.318 1.00 66.50 108 GLY A O 1
ATOM 813 N N . ARG A 1 109 ? 22.228 2.585 0.359 1.00 81.06 109 ARG A N 1
ATOM 814 C CA . ARG A 1 109 ? 22.073 2.513 -1.108 1.00 81.06 109 ARG A CA 1
ATOM 815 C C . ARG A 1 109 ? 21.775 3.907 -1.671 1.00 81.06 109 ARG A C 1
ATOM 817 O O . ARG A 1 109 ? 20.678 4.398 -1.427 1.00 81.06 109 ARG A O 1
ATOM 824 N N . PRO A 1 110 ? 22.670 4.515 -2.473 1.00 86.38 110 PRO A N 1
ATOM 825 C CA . PRO A 1 110 ? 22.527 5.910 -2.902 1.00 86.38 110 PRO A CA 1
ATOM 826 C C . PRO A 1 110 ? 21.204 6.250 -3.602 1.00 86.38 110 PRO A C 1
ATOM 828 O O . PRO A 1 110 ? 20.682 7.343 -3.420 1.00 86.38 110 PRO A O 1
ATOM 831 N N . TRP A 1 111 ? 20.624 5.312 -4.362 1.00 90.00 111 TRP A N 1
ATOM 832 C CA . TRP A 1 111 ? 19.353 5.543 -5.060 1.00 90.00 111 TRP A CA 1
ATOM 833 C C . TRP A 1 111 ? 18.171 5.769 -4.109 1.00 90.00 111 TRP A C 1
ATOM 835 O O . TRP A 1 111 ? 17.203 6.416 -4.487 1.00 90.00 111 TRP A O 1
ATOM 845 N N . ARG A 1 112 ? 18.240 5.273 -2.868 1.00 88.69 112 ARG A N 1
ATOM 846 C CA . ARG A 1 112 ? 17.172 5.467 -1.880 1.00 88.69 112 ARG A CA 1
ATOM 847 C C . ARG A 1 112 ? 17.109 6.877 -1.357 1.00 88.69 112 ARG A C 1
ATOM 849 O O . ARG A 1 112 ? 16.036 7.306 -0.972 1.00 88.69 112 ARG A O 1
ATOM 856 N N . ASN A 1 113 ? 18.214 7.605 -1.395 1.00 88.19 113 ASN A N 1
ATOM 857 C CA . ASN A 1 113 ? 18.246 8.979 -0.921 1.00 88.19 113 ASN A CA 1
ATOM 858 C C . ASN A 1 113 ? 17.795 9.980 -2.004 1.00 88.19 113 ASN A C 1
ATOM 860 O O . ASN A 1 113 ? 17.823 11.185 -1.776 1.00 88.19 113 ASN A O 1
ATOM 864 N N . ARG A 1 114 ? 17.398 9.474 -3.180 1.00 90.94 114 ARG A N 1
ATOM 865 C CA . ARG A 1 114 ? 16.964 10.241 -4.346 1.00 90.94 114 ARG A CA 1
ATOM 866 C C . ARG A 1 114 ? 15.469 10.044 -4.574 1.00 90.94 114 ARG A C 1
ATOM 868 O O . ARG A 1 114 ? 15.004 8.912 -4.734 1.00 90.94 114 ARG A O 1
ATOM 875 N N . GLU A 1 115 ? 14.701 11.121 -4.561 1.00 92.00 115 GLU A N 1
ATOM 876 C CA . GLU A 1 115 ? 13.241 11.100 -4.648 1.00 92.00 115 GLU A CA 1
ATOM 877 C C . GLU A 1 115 ? 12.756 10.556 -5.992 1.00 92.00 115 GLU A C 1
ATOM 879 O O . GLU A 1 115 ? 11.775 9.816 -6.041 1.00 92.00 115 GLU A O 1
ATOM 884 N N . ASP A 1 116 ? 13.464 10.892 -7.070 1.00 93.06 116 ASP A N 1
ATOM 885 C CA . ASP A 1 116 ? 13.174 10.453 -8.435 1.00 93.06 116 ASP A CA 1
ATOM 886 C C . ASP A 1 116 ? 13.390 8.949 -8.640 1.00 93.06 116 ASP A C 1
ATOM 888 O O . ASP A 1 116 ? 12.816 8.364 -9.553 1.00 93.06 116 ASP A O 1
ATOM 892 N N . LEU A 1 117 ? 14.180 8.311 -7.772 1.00 94.00 117 LEU A N 1
ATOM 893 C CA . LEU A 1 117 ? 14.473 6.878 -7.835 1.00 94.00 117 LEU A CA 1
ATOM 894 C C . LEU A 1 117 ? 13.709 6.061 -6.783 1.00 94.00 117 LEU A C 1
ATOM 896 O O . LEU A 1 117 ? 13.444 4.879 -6.985 1.00 94.00 117 LEU A O 1
ATOM 900 N N . SER A 1 118 ? 13.367 6.658 -5.645 1.00 92.62 118 SER A N 1
ATOM 901 C CA . SER A 1 118 ? 12.741 5.943 -4.524 1.00 92.62 118 SER A CA 1
ATOM 902 C C . SER A 1 118 ? 11.276 6.303 -4.297 1.00 92.62 118 SER A C 1
ATOM 904 O O . SER A 1 118 ? 10.547 5.549 -3.662 1.00 92.62 118 SER A O 1
ATOM 906 N N . GLY A 1 119 ? 10.835 7.476 -4.752 1.00 93.50 119 GLY A N 1
ATOM 907 C CA . GLY A 1 119 ? 9.560 8.067 -4.348 1.00 93.50 119 GLY A CA 1
ATOM 908 C C . GLY A 1 119 ? 9.564 8.641 -2.922 1.00 93.50 119 GLY A C 1
ATOM 909 O O . GLY A 1 119 ? 8.610 9.327 -2.547 1.00 93.50 119 GLY A O 1
ATOM 910 N N . GLY A 1 120 ? 10.638 8.449 -2.155 1.00 93.31 120 GLY A N 1
ATOM 911 C CA . GLY A 1 120 ? 10.808 8.941 -0.792 1.00 93.31 120 GLY A CA 1
ATOM 912 C C . GLY A 1 120 ? 10.115 8.102 0.287 1.00 93.31 120 GLY A C 1
ATOM 913 O O . GLY A 1 120 ? 9.677 6.977 0.039 1.00 93.31 120 GLY A O 1
ATOM 914 N N . VAL A 1 121 ? 9.993 8.653 1.503 1.00 93.25 121 VAL A N 1
ATOM 915 C CA . VAL A 1 121 ? 9.476 7.924 2.684 1.00 93.25 121 VAL A CA 1
ATOM 916 C C . VAL A 1 121 ? 8.096 7.312 2.445 1.00 93.25 121 VAL A C 1
ATOM 918 O O . VAL A 1 121 ? 7.865 6.161 2.810 1.00 93.25 121 VAL A O 1
ATOM 921 N N . LEU A 1 122 ? 7.176 8.035 1.803 1.00 96.12 122 LEU A N 1
ATOM 922 C CA . LEU A 1 122 ? 5.821 7.521 1.574 1.00 96.12 122 LEU A CA 1
ATOM 923 C C . LEU A 1 122 ? 5.778 6.305 0.636 1.00 96.12 122 LEU A C 1
ATOM 925 O O . LEU A 1 122 ? 4.841 5.522 0.727 1.00 96.12 122 LEU A O 1
ATOM 929 N N . PHE A 1 123 ? 6.781 6.127 -0.227 1.00 95.81 123 PHE A N 1
ATOM 930 C CA . PHE A 1 123 ? 6.846 5.036 -1.203 1.00 95.81 123 PHE A CA 1
ATOM 931 C C . PHE A 1 123 ? 7.694 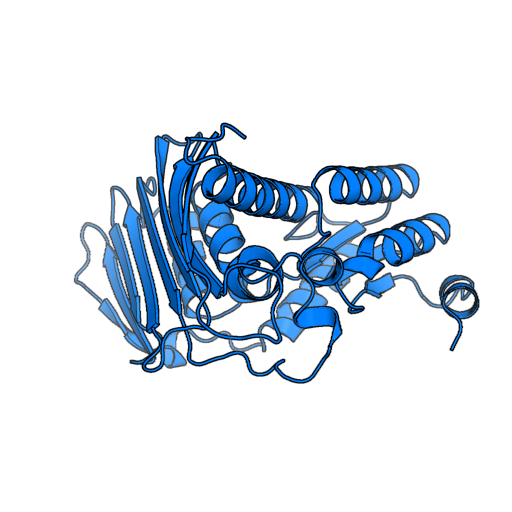3.862 -0.701 1.00 95.81 123 PHE A C 1
ATOM 933 O O . PHE A 1 123 ? 7.246 2.720 -0.727 1.00 95.81 123 PHE A O 1
ATOM 940 N N . GLU A 1 124 ? 8.902 4.120 -0.197 1.00 90.06 124 GLU A N 1
ATOM 941 C CA . GLU A 1 124 ? 9.793 3.043 0.262 1.00 90.06 124 GLU A CA 1
ATOM 942 C C . GLU A 1 124 ? 9.375 2.482 1.623 1.00 90.06 124 GLU A C 1
ATOM 944 O O . GLU A 1 124 ? 9.482 1.273 1.867 1.00 90.06 124 GLU A O 1
ATOM 949 N N . PHE A 1 125 ? 8.921 3.369 2.513 1.00 91.31 125 PHE A N 1
ATOM 950 C CA . PHE A 1 125 ? 8.630 3.044 3.900 1.00 91.31 125 PHE A CA 1
ATOM 951 C C . PHE A 1 125 ? 7.129 2.867 4.098 1.00 91.31 125 PHE A C 1
ATOM 953 O O . PHE A 1 125 ? 6.696 1.745 4.343 1.00 91.31 125 PHE A O 1
ATOM 960 N N . SER A 1 126 ? 6.327 3.917 3.926 1.00 94.81 126 SER A N 1
ATOM 961 C CA . SER A 1 126 ? 4.937 3.933 4.409 1.00 94.81 126 SER A CA 1
ATOM 962 C C . SER A 1 126 ? 3.857 3.546 3.399 1.00 94.81 126 SER A C 1
ATOM 964 O O . SER A 1 126 ? 2.667 3.652 3.697 1.00 94.81 126 SER A O 1
ATOM 966 N N . VAL A 1 127 ? 4.247 3.044 2.226 1.00 96.62 127 VAL A N 1
ATOM 967 C CA . VAL A 1 127 ? 3.301 2.565 1.204 1.00 96.62 127 VAL A CA 1
ATOM 968 C C . VAL A 1 127 ? 2.422 1.436 1.739 1.00 96.62 127 VAL A C 1
ATOM 970 O O . VAL A 1 127 ? 1.254 1.335 1.380 1.00 96.62 127 VAL A O 1
ATOM 973 N N . HIS A 1 128 ? 2.961 0.627 2.651 1.00 95.94 128 HIS A N 1
ATOM 974 C CA . HIS A 1 128 ? 2.215 -0.456 3.266 1.00 95.94 128 HIS A CA 1
ATOM 975 C C . HIS A 1 128 ? 1.146 0.032 4.255 1.00 95.94 128 HIS A C 1
ATOM 977 O O . HIS A 1 128 ? 0.081 -0.568 4.342 1.00 95.94 128 HIS A O 1
ATOM 983 N N . GLU A 1 129 ? 1.395 1.112 5.002 1.00 97.69 129 GLU A N 1
ATOM 984 C CA . GLU A 1 129 ? 0.380 1.691 5.892 1.00 97.69 129 GLU A CA 1
ATOM 985 C C . GLU A 1 129 ? -0.781 2.274 5.084 1.00 97.69 129 GLU A C 1
ATOM 987 O O . GLU A 1 129 ? -1.941 2.057 5.430 1.00 97.69 129 GLU A O 1
ATOM 992 N N . LEU A 1 130 ? -0.471 2.968 3.982 1.00 98.38 130 LEU A N 1
ATOM 993 C CA . LEU A 1 130 ? -1.481 3.473 3.052 1.00 98.38 130 LEU A CA 1
ATOM 994 C C . LEU A 1 130 ? -2.303 2.322 2.456 1.00 98.38 130 LEU A C 1
ATOM 996 O O . LEU A 1 130 ? -3.531 2.385 2.445 1.00 98.38 130 LEU A O 1
ATOM 1000 N N . ASP A 1 131 ? -1.636 1.248 2.031 1.00 98.38 131 ASP A N 1
ATOM 1001 C CA . ASP A 1 131 ? -2.284 0.025 1.561 1.00 98.38 131 ASP A CA 1
ATOM 1002 C C . ASP A 1 131 ? -3.208 -0.600 2.611 1.00 98.38 131 ASP A C 1
ATOM 1004 O O . ASP A 1 131 ? -4.372 -0.878 2.320 1.00 98.38 131 ASP A O 1
ATOM 1008 N N . PHE A 1 132 ? -2.729 -0.764 3.845 1.00 97.94 132 PHE A N 1
ATOM 1009 C CA . PHE A 1 132 ? -3.522 -1.337 4.925 1.00 97.94 132 PHE A CA 1
ATOM 1010 C C . PHE A 1 132 ? -4.786 -0.515 5.197 1.00 97.94 132 PHE A C 1
ATOM 1012 O O . PHE A 1 132 ? -5.872 -1.094 5.275 1.00 97.94 132 PHE A O 1
ATOM 1019 N N . MET A 1 133 ? -4.677 0.818 5.266 1.00 98.38 133 MET A N 1
ATOM 1020 C CA . MET A 1 133 ? -5.842 1.700 5.406 1.00 98.38 133 MET A CA 1
ATOM 1021 C C . MET A 1 133 ? -6.849 1.470 4.276 1.00 98.38 133 MET A C 1
ATOM 1023 O O . MET A 1 133 ? -8.018 1.187 4.534 1.00 98.38 133 MET A O 1
ATOM 1027 N N . MET A 1 134 ? -6.395 1.527 3.021 1.00 97.75 134 MET A N 1
ATOM 1028 C CA . MET A 1 134 ? -7.266 1.364 1.851 1.00 97.75 134 MET A CA 1
ATOM 1029 C C . MET A 1 134 ? -7.876 -0.040 1.760 1.00 97.75 134 MET A C 1
ATOM 1031 O O . MET A 1 134 ? -8.987 -0.208 1.252 1.00 97.75 134 MET A O 1
ATOM 1035 N N . SER A 1 135 ? -7.194 -1.055 2.299 1.00 97.00 135 SER A N 1
ATOM 1036 C CA . SER A 1 135 ? -7.712 -2.423 2.389 1.00 97.00 135 SER A CA 1
ATOM 1037 C C . SER A 1 135 ? -8.897 -2.564 3.355 1.00 97.00 135 SER A C 1
ATOM 1039 O O . SER A 1 135 ? -9.652 -3.527 3.235 1.00 97.00 135 SER A O 1
ATOM 1041 N N . LEU A 1 136 ? -9.061 -1.625 4.295 1.00 97.88 136 LEU A N 1
ATOM 1042 C CA . LEU A 1 136 ? -10.162 -1.602 5.262 1.00 97.88 136 LEU A CA 1
ATOM 1043 C C . LEU A 1 136 ? -11.306 -0.685 4.828 1.00 97.88 136 LEU A C 1
ATOM 1045 O O . LEU A 1 136 ? -12.465 -1.044 4.984 1.00 97.88 136 LEU A O 1
ATOM 1049 N N . VAL A 1 137 ? -10.996 0.513 4.324 1.00 98.00 137 VAL A N 1
ATOM 1050 C CA . VAL A 1 137 ? -12.010 1.569 4.120 1.00 98.00 137 VAL A CA 1
ATOM 1051 C C . VAL A 1 137 ? -12.207 1.992 2.666 1.00 98.00 137 VAL A C 1
ATOM 1053 O O . VAL A 1 137 ? -13.033 2.865 2.392 1.00 98.00 137 VAL A O 1
ATOM 1056 N N . GLY A 1 138 ? -11.499 1.360 1.729 1.00 97.44 138 GLY A N 1
ATOM 1057 C CA . GLY A 1 138 ? -11.633 1.623 0.301 1.00 97.44 138 GLY A CA 1
ATOM 1058 C C . GLY A 1 138 ? -10.823 2.827 -0.179 1.00 97.44 138 GLY A C 1
ATOM 1059 O O . GLY A 1 138 ? -9.755 3.142 0.347 1.00 97.44 138 GLY A O 1
ATOM 1060 N N . ASP A 1 139 ? -11.315 3.470 -1.234 1.00 98.12 139 ASP A N 1
ATOM 1061 C CA . ASP A 1 139 ? -10.567 4.491 -1.961 1.00 98.12 139 ASP A CA 1
ATOM 1062 C C . ASP A 1 139 ? -10.528 5.828 -1.218 1.00 98.12 139 ASP A C 1
ATOM 1064 O O . ASP A 1 139 ? -11.529 6.306 -0.679 1.00 98.12 139 ASP A O 1
ATOM 1068 N N . ALA A 1 140 ? -9.352 6.456 -1.223 1.00 98.56 140 ALA A N 1
ATOM 1069 C CA . ALA A 1 140 ? -9.186 7.814 -0.734 1.00 98.56 140 ALA A CA 1
ATOM 1070 C C . ALA A 1 140 ? -9.819 8.812 -1.718 1.00 98.56 140 ALA A C 1
ATOM 1072 O O . ALA A 1 140 ? -9.653 8.705 -2.932 1.00 98.56 140 ALA A O 1
ATOM 1073 N N . GLU A 1 141 ? -10.532 9.791 -1.175 1.00 98.62 141 GLU A N 1
ATOM 1074 C CA . GLU A 1 141 ? -11.162 10.897 -1.896 1.00 98.62 141 GLU A CA 1
ATOM 1075 C C . GLU A 1 141 ? -10.301 12.164 -1.832 1.00 98.62 141 GLU A C 1
ATOM 1077 O O . GLU A 1 141 ? -10.200 12.911 -2.805 1.00 98.62 141 GLU A O 1
ATOM 1082 N N . SER A 1 142 ? -9.662 12.419 -0.688 1.00 98.75 142 SER A N 1
ATOM 1083 C CA . SER A 1 142 ? -8.817 13.597 -0.503 1.00 98.75 142 SER A CA 1
ATOM 1084 C C . SER A 1 142 ? -7.719 13.377 0.531 1.00 98.75 142 SER A C 1
ATOM 1086 O O . SER A 1 142 ? -7.824 12.512 1.400 1.00 98.75 142 SER A O 1
ATOM 1088 N N . VAL A 1 143 ? -6.660 14.181 0.451 1.00 98.88 143 VAL A N 1
ATOM 1089 C CA . VAL A 1 143 ? -5.572 14.185 1.431 1.00 98.88 143 VAL A CA 1
ATOM 1090 C C . VAL A 1 143 ? -5.069 15.603 1.692 1.00 98.88 143 VAL A C 1
ATOM 1092 O O . VAL A 1 143 ? -4.900 16.402 0.768 1.00 98.88 143 VAL A O 1
ATOM 1095 N N . TYR A 1 144 ? -4.824 15.907 2.965 1.00 98.88 144 TYR A N 1
ATOM 109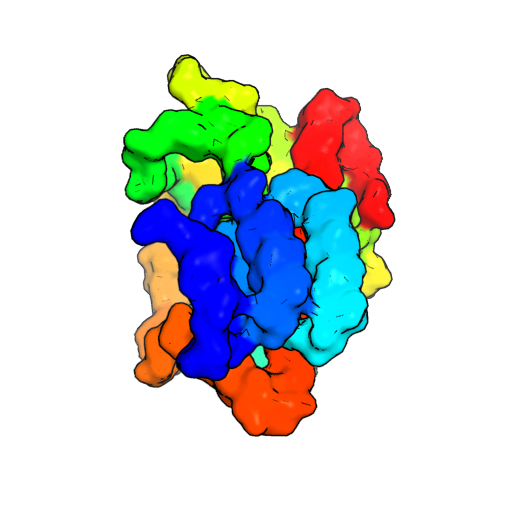6 C CA . TYR A 1 144 ? -4.001 17.029 3.405 1.00 98.88 144 TYR A CA 1
ATOM 1097 C C . TYR A 1 144 ? -2.743 16.485 4.070 1.00 98.88 144 TYR A C 1
ATOM 1099 O O . TYR A 1 144 ? -2.843 15.674 4.991 1.00 98.88 144 TYR A O 1
ATOM 1107 N N . ALA A 1 145 ? -1.573 16.937 3.637 1.00 98.75 145 ALA A N 1
ATOM 1108 C CA . ALA A 1 145 ? -0.303 16.514 4.196 1.00 98.75 145 ALA A CA 1
ATOM 1109 C C . ALA A 1 145 ? 0.580 17.711 4.542 1.00 98.75 145 ALA A C 1
ATOM 1111 O O . ALA A 1 145 ? 0.561 18.738 3.866 1.00 98.75 145 ALA A O 1
ATOM 1112 N N . ILE A 1 146 ? 1.393 17.537 5.575 1.00 98.56 146 ILE A N 1
ATOM 1113 C CA . ILE A 1 146 ? 2.538 18.390 5.886 1.00 98.56 146 ILE A CA 1
ATOM 1114 C C . ILE A 1 146 ? 3.775 17.509 6.011 1.00 98.56 146 ILE A C 1
ATOM 1116 O O . ILE A 1 146 ? 3.672 16.325 6.343 1.00 98.56 146 ILE A O 1
ATOM 1120 N N . SER A 1 147 ? 4.943 18.082 5.749 1.00 97.12 147 SER A N 1
ATOM 1121 C CA . SER A 1 147 ? 6.202 17.347 5.795 1.00 97.12 147 SER A CA 1
ATOM 1122 C C . SER A 1 147 ? 7.324 18.158 6.423 1.00 97.12 147 SER A C 1
ATOM 1124 O O . SER A 1 147 ? 7.287 19.389 6.435 1.00 97.12 147 SER A O 1
ATOM 1126 N N . HIS A 1 148 ? 8.343 17.457 6.903 1.00 94.50 148 HIS A N 1
ATOM 1127 C CA . HIS A 1 148 ? 9.584 18.031 7.397 1.00 94.50 148 HIS A CA 1
ATOM 1128 C C . HIS A 1 148 ? 10.771 17.250 6.830 1.00 94.50 148 HIS A C 1
ATOM 1130 O O . HIS A 1 148 ? 10.654 16.057 6.551 1.00 94.50 148 HIS A O 1
ATOM 1136 N N . THR A 1 149 ? 11.893 17.942 6.661 1.00 91.38 149 THR A N 1
ATOM 1137 C CA . THR A 1 149 ? 13.180 17.351 6.297 1.00 91.38 149 THR A CA 1
ATOM 1138 C C . THR A 1 149 ? 14.143 17.693 7.420 1.00 91.38 149 THR A C 1
ATOM 1140 O O . THR A 1 149 ? 14.375 18.880 7.666 1.00 91.38 149 THR A O 1
ATOM 1143 N N . THR A 1 150 ? 14.680 16.695 8.121 1.00 85.31 150 THR A N 1
ATOM 1144 C CA . THR A 1 150 ? 15.764 16.948 9.080 1.00 85.31 150 THR A CA 1
ATOM 1145 C C . THR A 1 150 ? 17.044 17.369 8.357 1.00 85.31 150 THR A C 1
ATOM 1147 O O . THR A 1 150 ? 17.144 17.256 7.136 1.00 85.31 150 THR A O 1
ATOM 1150 N N . GLU A 1 151 ? 18.039 17.887 9.083 1.00 70.12 151 GLU A N 1
ATOM 1151 C CA . GLU A 1 151 ? 19.340 18.269 8.515 1.00 70.12 151 GLU A CA 1
ATOM 1152 C C . GLU A 1 151 ? 20.159 17.031 8.091 1.00 70.12 151 GLU A C 1
ATOM 1154 O O . GLU A 1 151 ? 21.188 16.697 8.676 1.00 70.12 151 GLU A O 1
ATOM 1159 N N . ASN A 1 152 ? 19.694 16.326 7.062 1.00 69.19 152 ASN A N 1
ATOM 1160 C CA . ASN A 1 152 ? 20.365 15.197 6.444 1.00 69.19 152 ASN A CA 1
ATOM 1161 C C . ASN A 1 152 ? 20.703 15.547 4.991 1.00 69.19 152 ASN A C 1
ATOM 1163 O O . ASN A 1 152 ? 19.865 15.453 4.098 1.00 69.19 152 ASN A O 1
ATOM 1167 N N . ALA A 1 153 ? 21.956 15.943 4.757 1.00 64.81 153 ALA A N 1
ATOM 1168 C CA . ALA A 1 153 ? 22.437 16.360 3.440 1.00 64.81 153 ALA A CA 1
ATOM 1169 C C . ALA A 1 153 ? 22.447 15.234 2.390 1.00 64.81 153 ALA A C 1
ATOM 1171 O O . ALA A 1 153 ? 22.673 15.508 1.213 1.00 64.81 153 ALA A O 1
ATOM 1172 N N . GLU A 1 154 ? 22.248 13.976 2.792 1.00 77.25 154 GLU A N 1
ATOM 1173 C CA . GLU A 1 154 ? 22.253 12.863 1.848 1.00 77.25 154 GLU A CA 1
ATOM 1174 C C . GLU A 1 154 ? 20.912 12.689 1.122 1.00 77.25 154 GLU A C 1
ATOM 1176 O O . GLU A 1 154 ? 20.914 12.058 0.068 1.00 77.25 154 GLU A O 1
ATOM 1181 N N . TRP A 1 155 ? 19.805 13.223 1.660 1.00 84.62 155 TRP A N 1
ATOM 1182 C CA . TRP A 1 155 ? 18.431 12.986 1.195 1.00 84.62 155 TRP A CA 1
ATOM 1183 C C . TRP A 1 155 ? 17.879 14.235 0.501 1.00 84.62 155 TRP A C 1
ATOM 1185 O O . TRP A 1 155 ? 17.961 15.334 1.043 1.00 84.62 155 TRP A O 1
ATOM 1195 N N . ASP A 1 156 ? 17.287 14.077 -0.686 1.00 90.38 156 ASP A N 1
ATOM 1196 C CA . ASP A 1 156 ? 16.699 15.191 -1.453 1.00 90.38 156 ASP A CA 1
ATOM 1197 C C . ASP A 1 156 ? 15.172 15.336 -1.271 1.00 90.38 156 ASP A C 1
ATOM 1199 O O . ASP A 1 156 ? 14.528 16.105 -1.987 1.00 90.38 156 ASP A O 1
ATOM 1203 N N . TYR A 1 157 ? 14.589 14.640 -0.287 1.00 91.94 157 TYR A N 1
ATOM 1204 C CA . TYR A 1 157 ? 13.153 14.640 0.006 1.00 91.94 157 TYR A CA 1
ATOM 1205 C C . TYR A 1 157 ? 12.837 14.658 1.514 1.00 91.94 157 TYR A C 1
ATOM 1207 O O . TYR A 1 157 ? 13.707 14.345 2.328 1.00 91.94 157 TYR A O 1
ATOM 1215 N N . PRO A 1 158 ? 11.595 15.007 1.915 1.00 93.81 158 PRO A N 1
ATOM 1216 C CA . PRO A 1 158 ? 11.181 14.999 3.318 1.00 93.81 158 PRO A CA 1
ATOM 1217 C C . PRO A 1 158 ? 11.237 13.618 3.978 1.00 93.81 158 PRO A C 1
ATOM 1219 O O . PRO A 1 158 ? 10.766 12.622 3.428 1.00 93.81 158 PRO A O 1
ATOM 1222 N N . ASP A 1 159 ? 11.767 13.569 5.195 1.00 92.00 159 ASP A N 1
ATOM 1223 C CA . ASP A 1 159 ? 11.969 12.349 5.983 1.00 92.00 159 ASP A CA 1
ATOM 1224 C 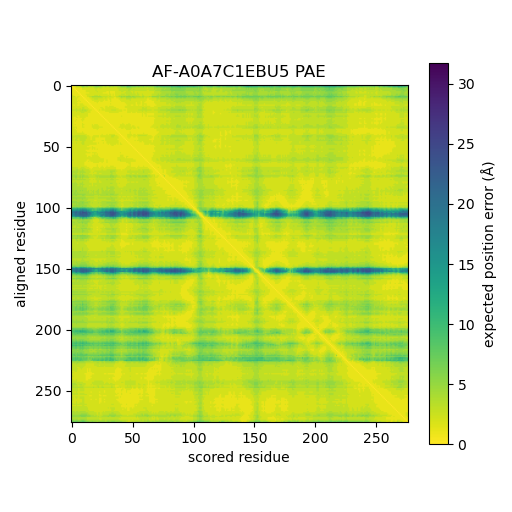C . ASP A 1 159 ? 10.912 12.149 7.084 1.00 92.00 159 ASP A C 1
ATOM 1226 O O . ASP A 1 159 ? 10.934 11.144 7.805 1.00 92.00 159 ASP A O 1
ATOM 1230 N N . LEU A 1 160 ? 9.952 13.074 7.173 1.00 95.00 160 LEU A N 1
ATOM 1231 C CA . LEU A 1 160 ? 8.785 13.010 8.042 1.00 95.00 160 LEU A CA 1
ATOM 1232 C C . LEU A 1 160 ? 7.555 13.608 7.348 1.00 95.00 160 LEU A C 1
ATOM 1234 O O . LEU A 1 160 ? 7.611 14.682 6.752 1.00 95.00 160 LEU A O 1
ATOM 1238 N N . TYR A 1 161 ? 6.422 12.931 7.492 1.00 98.00 161 TYR A N 1
ATOM 1239 C CA . TYR A 1 161 ? 5.119 13.308 6.967 1.00 98.00 161 TYR A CA 1
ATOM 1240 C C . TYR A 1 161 ? 4.024 13.108 8.018 1.00 98.00 161 TYR A C 1
ATOM 1242 O O . TYR A 1 161 ? 4.024 12.127 8.764 1.00 98.00 161 TYR A O 1
ATOM 1250 N N . MET A 1 162 ? 3.046 14.012 8.023 1.00 98.44 162 MET A N 1
ATOM 1251 C CA . MET A 1 162 ? 1.764 13.834 8.706 1.00 98.44 162 MET A CA 1
ATOM 1252 C C . MET A 1 162 ? 0.636 14.057 7.702 1.00 98.44 162 MET A C 1
ATOM 1254 O O . MET A 1 162 ? 0.590 15.101 7.050 1.00 98.44 162 MET A O 1
ATOM 1258 N N . LEU A 1 163 ? -0.250 13.074 7.559 1.00 98.69 163 LEU A N 1
ATOM 1259 C CA . LEU A 1 163 ? -1.349 13.064 6.595 1.00 98.69 163 LEU A CA 1
ATOM 1260 C C . LEU A 1 163 ? -2.682 12.970 7.335 1.00 98.69 163 LEU A C 1
ATOM 1262 O O . LEU A 1 163 ? -2.820 12.156 8.247 1.00 98.69 163 LEU A O 1
ATOM 1266 N N . ASN A 1 164 ? -3.677 13.718 6.864 1.00 98.81 164 ASN A N 1
ATOM 1267 C CA . ASN A 1 164 ? -5.094 13.475 7.122 1.00 98.81 164 ASN A CA 1
ATOM 1268 C C . ASN A 1 164 ? -5.770 13.118 5.792 1.00 98.81 164 ASN A C 1
ATOM 1270 O O . ASN A 1 164 ? -5.595 13.832 4.803 1.00 98.81 164 ASN A O 1
ATOM 1274 N N . ILE A 1 165 ? -6.517 12.019 5.763 1.00 98.88 165 ILE A N 1
ATOM 1275 C CA . ILE A 1 165 ? -7.076 11.412 4.549 1.00 98.88 165 ILE A CA 1
ATOM 1276 C C . ILE A 1 165 ? -8.596 11.316 4.708 1.00 98.88 165 ILE A C 1
ATOM 1278 O O . ILE A 1 165 ? -9.081 10.867 5.745 1.00 98.88 165 ILE A O 1
ATOM 1282 N N . GLY A 1 166 ? -9.351 11.728 3.694 1.00 98.81 166 GLY A N 1
ATOM 1283 C CA . GLY A 1 166 ? -10.780 11.434 3.577 1.00 98.81 166 GLY A CA 1
ATOM 1284 C C . GLY A 1 166 ? -10.993 10.282 2.601 1.00 98.81 166 GLY A C 1
ATOM 1285 O O . GLY A 1 166 ? -10.371 10.273 1.538 1.00 98.81 166 GLY A O 1
ATOM 1286 N N . PHE A 1 167 ? -11.852 9.324 2.945 1.00 98.81 167 PHE A N 1
ATOM 1287 C CA . PHE A 1 167 ? -12.196 8.185 2.090 1.00 98.81 167 PHE A CA 1
ATOM 1288 C C . PHE A 1 167 ? -13.601 8.322 1.507 1.00 98.81 167 PHE A C 1
ATOM 1290 O O . PHE A 1 167 ? -14.489 8.873 2.152 1.00 98.81 167 PHE A O 1
ATOM 1297 N N . GLN A 1 168 ? -13.827 7.736 0.329 1.00 98.50 168 GLN A N 1
ATOM 1298 C CA . GLN A 1 168 ? -15.142 7.725 -0.330 1.00 98.50 168 GLN A CA 1
ATOM 1299 C C . GLN A 1 168 ? -16.228 7.029 0.508 1.00 98.50 168 GLN A C 1
ATOM 1301 O O . GLN A 1 168 ? -17.414 7.310 0.357 1.00 98.50 168 GLN A O 1
ATOM 1306 N N . SER A 1 169 ? -15.829 6.128 1.409 1.00 98.00 169 SER A N 1
ATOM 1307 C CA . SER A 1 169 ? -16.714 5.488 2.389 1.00 98.00 169 SER A CA 1
ATOM 1308 C C . SER A 1 169 ? -17.214 6.440 3.485 1.00 98.00 169 SER A C 1
ATOM 1310 O O . SER A 1 169 ? -18.084 6.063 4.266 1.00 98.00 169 SER A O 1
ATOM 1312 N N . GLY A 1 170 ? -16.667 7.657 3.576 1.00 98.31 170 GLY A N 1
ATOM 1313 C CA . GLY A 1 170 ? -16.886 8.596 4.676 1.00 98.31 170 GLY A CA 1
ATOM 1314 C C . GLY A 1 170 ? -15.966 8.367 5.880 1.00 98.31 170 GLY A C 1
ATOM 1315 O O . GLY A 1 170 ? -16.010 9.145 6.833 1.00 98.31 170 GLY A O 1
ATOM 1316 N N . ALA A 1 171 ? -15.120 7.331 5.849 1.00 98.69 171 ALA A N 1
ATOM 1317 C CA . ALA A 1 171 ? -14.113 7.106 6.878 1.00 98.69 171 ALA A CA 1
ATOM 1318 C C . ALA A 1 171 ? -13.021 8.190 6.851 1.00 98.69 171 ALA A C 1
ATOM 1320 O O . ALA A 1 171 ? -12.745 8.810 5.819 1.00 98.69 171 ALA A O 1
ATOM 1321 N N . MET A 1 172 ? -12.358 8.379 7.991 1.00 98.56 172 MET A N 1
ATOM 1322 C CA . MET A 1 172 ? -11.218 9.287 8.139 1.00 98.56 172 MET A CA 1
ATOM 1323 C C . MET A 1 172 ? -9.918 8.507 8.355 1.00 98.56 172 MET A C 1
ATOM 1325 O O . MET A 1 172 ? -9.882 7.519 9.087 1.00 98.56 172 MET A O 1
ATOM 1329 N N . GLY A 1 173 ? -8.830 8.973 7.755 1.00 98.75 173 GLY A N 1
ATOM 1330 C CA . GLY A 1 173 ? -7.493 8.409 7.903 1.00 98.75 173 GLY A CA 1
ATOM 1331 C C . GLY A 1 173 ? -6.511 9.396 8.509 1.00 98.75 173 GLY A C 1
ATOM 1332 O O . GLY A 1 173 ? -6.560 10.587 8.204 1.00 98.75 173 GLY A O 1
ATOM 1333 N N . GLN A 1 174 ? -5.575 8.897 9.311 1.00 98.75 174 GLN A N 1
ATOM 1334 C CA . GLN A 1 174 ? -4.400 9.658 9.723 1.00 98.75 174 GLN A CA 1
ATOM 1335 C C . GLN A 1 174 ? -3.146 8.789 9.679 1.00 98.75 174 GLN A C 1
ATOM 1337 O O . GLN A 1 174 ? -3.118 7.706 10.262 1.00 98.75 174 GLN A O 1
ATOM 1342 N N . LEU A 1 175 ? -2.094 9.299 9.039 1.00 98.75 175 LEU A N 1
ATOM 1343 C CA . LEU A 1 175 ? -0.780 8.662 9.000 1.00 98.75 175 LEU A CA 1
ATOM 1344 C C . LEU A 1 175 ? 0.295 9.633 9.484 1.00 98.75 175 LEU A C 1
ATOM 1346 O O . LEU A 1 175 ? 0.477 10.693 8.889 1.00 98.75 175 LEU A O 1
ATOM 1350 N N . ALA A 1 176 ? 1.048 9.242 10.509 1.00 98.12 176 ALA A N 1
ATOM 1351 C CA . ALA A 1 176 ? 2.360 9.816 10.792 1.00 98.12 176 ALA A CA 1
ATOM 1352 C C . ALA A 1 176 ? 3.433 8.851 10.275 1.00 98.12 176 ALA A C 1
ATOM 1354 O O . ALA A 1 176 ? 3.508 7.709 10.724 1.00 98.12 176 ALA A O 1
ATOM 1355 N N . ALA A 1 177 ? 4.232 9.294 9.310 1.00 96.75 177 ALA A N 1
ATOM 1356 C CA . ALA A 1 177 ? 5.189 8.468 8.582 1.00 96.75 177 ALA A CA 1
ATOM 1357 C C . ALA A 1 177 ? 6.558 9.138 8.578 1.00 96.75 177 ALA A C 1
ATOM 1359 O O . ALA A 1 177 ? 6.669 10.285 8.157 1.00 96.75 177 ALA A O 1
ATOM 1360 N N . GLY A 1 178 ? 7.611 8.449 9.004 1.00 93.88 178 GLY A N 1
ATOM 1361 C CA . GLY A 1 178 ? 8.934 9.060 8.992 1.00 93.88 178 GLY A CA 1
ATOM 1362 C C . GLY A 1 178 ? 10.063 8.154 9.430 1.00 93.88 178 GLY A C 1
ATOM 1363 O O . GLY A 1 178 ? 9.860 7.083 9.990 1.00 93.88 178 GLY A O 1
ATOM 1364 N N . ILE A 1 179 ? 11.278 8.625 9.206 1.00 91.75 179 ILE A N 1
ATOM 1365 C CA . ILE A 1 179 ? 12.509 7.961 9.652 1.00 91.75 179 ILE A CA 1
ATOM 1366 C C . ILE A 1 179 ? 13.401 8.904 10.478 1.00 91.75 179 ILE A C 1
ATOM 1368 O O . ILE A 1 179 ? 14.574 8.625 10.719 1.00 91.75 179 ILE A O 1
ATOM 1372 N N . ALA A 1 180 ? 12.831 10.034 10.887 1.00 90.56 180 ALA A N 1
ATOM 1373 C CA . ALA A 1 180 ? 13.478 11.093 11.646 1.00 90.56 180 ALA A CA 1
ATOM 1374 C C . ALA A 1 180 ? 13.233 10.998 13.164 1.00 90.56 180 ALA A C 1
ATOM 1376 O O . ALA A 1 180 ? 13.575 11.924 13.892 1.00 90.56 180 ALA A O 1
ATOM 1377 N N . ASP A 1 181 ? 12.609 9.922 13.655 1.00 91.94 181 ASP A N 1
ATOM 1378 C CA . ASP A 1 181 ? 12.217 9.771 15.060 1.00 91.94 181 ASP A CA 1
ATOM 1379 C C . ASP A 1 181 ? 13.225 8.882 15.809 1.00 91.94 181 ASP A C 1
ATOM 1381 O O . ASP A 1 181 ? 13.206 7.661 15.638 1.00 91.94 181 ASP A O 1
ATOM 1385 N N . PRO A 1 182 ? 14.087 9.445 16.680 1.00 90.25 182 PRO A N 1
ATOM 1386 C CA . PRO A 1 182 ? 15.101 8.679 17.405 1.00 90.25 182 PRO A CA 1
ATOM 1387 C C . PRO A 1 182 ? 14.528 7.557 18.281 1.00 90.25 182 PRO A C 1
ATOM 1389 O O . PRO A 1 182 ? 15.203 6.555 18.519 1.00 90.25 182 PRO A O 1
ATOM 1392 N N . VAL A 1 183 ? 13.304 7.738 18.781 1.00 92.38 183 VAL A N 1
ATOM 1393 C CA . VAL A 1 183 ? 12.609 6.771 19.639 1.00 92.38 183 VAL A CA 1
ATOM 1394 C C . VAL A 1 183 ? 11.857 5.756 18.782 1.00 92.38 183 VAL A C 1
ATOM 1396 O O . VAL A 1 183 ? 11.828 4.565 19.105 1.00 92.38 183 VAL A O 1
ATOM 1399 N N . GLY A 1 184 ? 11.264 6.229 17.692 1.00 92.06 184 GLY A N 1
ATOM 1400 C CA . GLY A 1 184 ? 10.407 5.463 16.805 1.00 92.06 184 GLY A CA 1
ATOM 1401 C C . GLY A 1 184 ? 9.077 5.085 17.453 1.00 92.06 184 GLY A C 1
ATOM 1402 O O . GLY A 1 184 ? 8.943 4.952 18.676 1.00 92.06 184 GLY A O 1
ATOM 1403 N N . HIS A 1 185 ? 8.076 4.858 16.619 1.00 94.25 185 HIS A N 1
ATOM 1404 C CA . HIS A 1 185 ? 6.780 4.361 17.036 1.00 94.25 185 HIS A CA 1
ATOM 1405 C C . HIS A 1 185 ? 6.122 3.612 15.884 1.00 94.25 185 HIS A C 1
ATOM 1407 O O . HIS A 1 185 ? 6.058 4.115 14.765 1.00 94.25 185 HIS A O 1
ATOM 1413 N N . TYR A 1 186 ? 5.614 2.414 16.164 1.00 95.56 186 TYR A N 1
ATOM 1414 C CA . TYR A 1 186 ? 4.780 1.693 15.218 1.00 95.56 186 TYR A CA 1
ATOM 1415 C C . TYR A 1 186 ? 3.537 1.169 15.926 1.00 95.56 186 TYR A C 1
ATOM 1417 O O . TYR A 1 186 ? 3.630 0.367 16.854 1.00 95.56 186 TYR A O 1
ATOM 1425 N N . GLY A 1 187 ? 2.382 1.679 15.522 1.00 97.12 187 GLY A N 1
ATOM 1426 C CA . GLY A 1 187 ? 1.107 1.396 16.159 1.00 97.12 187 GLY A CA 1
ATOM 1427 C C . GLY A 1 187 ? -0.051 1.997 15.379 1.00 97.12 187 GLY A C 1
ATOM 1428 O O . GLY A 1 187 ? 0.146 2.736 14.409 1.00 97.12 187 GLY A O 1
ATOM 1429 N N . GLY A 1 188 ? -1.267 1.694 15.807 1.00 97.69 188 GLY A N 1
ATOM 1430 C CA . GLY A 1 188 ? -2.450 2.225 15.155 1.00 97.69 188 GLY A CA 1
ATOM 1431 C C . GLY A 1 188 ? -3.753 1.905 15.860 1.00 97.69 188 GLY A C 1
ATOM 1432 O O . GLY A 1 188 ? -3.813 1.098 16.784 1.00 97.69 188 GLY A O 1
ATOM 1433 N N . GLU A 1 189 ? -4.801 2.573 15.401 1.00 98.38 189 GLU A N 1
ATOM 1434 C CA . GLU A 1 189 ? -6.160 2.498 15.913 1.00 98.38 189 GLU A CA 1
ATOM 1435 C C . GLU A 1 189 ? -7.122 2.373 14.739 1.00 98.38 189 GLU A C 1
ATOM 1437 O O . GLU A 1 189 ? -7.145 3.211 13.836 1.00 98.38 189 GLU A O 1
ATOM 1442 N N . ILE A 1 190 ? -7.920 1.316 14.762 1.00 98.69 190 ILE A N 1
ATOM 1443 C CA . ILE A 1 190 ? -8.988 1.055 13.812 1.00 98.69 190 ILE A CA 1
ATOM 1444 C C . ILE A 1 190 ? -10.277 1.139 14.606 1.00 98.69 190 ILE A C 1
ATOM 1446 O O . ILE A 1 190 ? -10.503 0.330 15.505 1.00 98.69 190 ILE A O 1
ATOM 1450 N N . ILE A 1 191 ? -11.109 2.123 14.287 1.00 98.69 191 ILE A N 1
ATOM 1451 C CA . ILE A 1 191 ? -12.361 2.387 14.989 1.00 98.69 191 ILE A CA 1
ATOM 1452 C C . ILE A 1 191 ? -13.498 2.121 14.016 1.00 98.69 191 ILE A C 1
ATOM 1454 O O . ILE A 1 191 ? -13.606 2.779 12.981 1.00 98.69 191 ILE A O 1
ATOM 1458 N N . GLY A 1 192 ? -14.354 1.168 14.360 1.00 98.62 192 GLY A N 1
ATOM 1459 C CA . GLY A 1 192 ? -15.591 0.886 13.655 1.00 98.62 192 GLY A CA 1
ATOM 1460 C C . GLY A 1 192 ? -16.819 1.044 14.543 1.00 98.62 192 GLY A C 1
ATOM 1461 O O . GLY A 1 192 ? -16.738 1.188 15.763 1.00 98.62 192 GLY A O 1
ATOM 1462 N N . THR A 1 193 ? -17.986 1.025 13.912 1.00 98.56 193 THR A N 1
ATOM 1463 C CA . THR A 1 193 ? -19.287 1.220 14.573 1.00 98.56 193 THR A CA 1
ATOM 1464 C C . THR A 1 193 ? -19.649 0.124 15.577 1.00 98.56 193 THR A C 1
ATOM 1466 O O . THR A 1 193 ? -20.480 0.362 16.451 1.00 98.56 193 THR A O 1
ATOM 1469 N N . LYS A 1 194 ? -19.038 -1.064 15.474 1.00 98.50 194 LYS A N 1
ATOM 1470 C CA . LYS A 1 194 ? -19.291 -2.219 16.357 1.00 98.50 194 LYS A CA 1
ATOM 1471 C C . LYS A 1 194 ? -18.048 -2.709 17.092 1.00 98.50 194 LYS A C 1
ATOM 1473 O O . LYS A 1 194 ? -18.106 -3.718 17.786 1.00 98.50 194 LYS A O 1
ATOM 1478 N N . GLY A 1 195 ? -16.917 -2.032 16.948 1.00 98.31 195 GLY A N 1
ATOM 1479 C CA . GLY A 1 195 ? -15.710 -2.425 17.651 1.00 98.31 195 GLY A CA 1
ATOM 1480 C C . GLY A 1 195 ? -14.487 -1.634 17.237 1.00 98.31 195 GLY A C 1
ATOM 1481 O O . GLY A 1 195 ? -14.507 -0.892 16.260 1.00 98.31 195 GLY A O 1
ATOM 1482 N N . ALA A 1 196 ? -13.410 -1.813 17.987 1.00 98.62 196 ALA A N 1
ATOM 1483 C CA . ALA A 1 196 ? -12.138 -1.166 17.727 1.00 98.62 196 ALA A CA 1
ATOM 1484 C C . ALA A 1 196 ? -10.967 -2.123 17.952 1.00 98.62 196 ALA A C 1
ATOM 1486 O O . ALA A 1 196 ? -11.048 -3.032 18.785 1.00 98.62 196 ALA A O 1
ATOM 1487 N N . VAL A 1 197 ? -9.877 -1.886 17.223 1.00 98.56 197 VAL A N 1
ATOM 1488 C CA . VAL A 1 197 ? -8.584 -2.554 17.391 1.00 98.56 197 VAL A CA 1
ATOM 1489 C C . VAL A 1 197 ? -7.507 -1.496 17.549 1.00 98.56 197 VAL A C 1
ATOM 1491 O O . VAL A 1 197 ? -7.319 -0.669 16.661 1.00 98.56 197 VAL A O 1
ATOM 1494 N N . HIS A 1 198 ? -6.794 -1.523 18.668 1.00 98.31 198 HIS A N 1
ATOM 1495 C CA . HIS A 1 198 ? -5.618 -0.692 18.901 1.00 98.31 198 HIS A CA 1
ATOM 1496 C C . HIS A 1 198 ? -4.399 -1.600 18.972 1.00 98.31 198 HIS A C 1
ATOM 1498 O O . HIS A 1 198 ? -4.400 -2.544 19.757 1.00 98.31 198 HIS A O 1
ATOM 1504 N N . PHE A 1 199 ? -3.365 -1.337 18.182 1.00 97.50 199 PHE A N 1
ATOM 1505 C CA . PHE A 1 199 ? -2.146 -2.135 18.191 1.00 97.50 199 PHE A CA 1
ATOM 1506 C C . PHE A 1 199 ? -0.909 -1.299 18.484 1.00 97.50 199 PHE A C 1
ATOM 1508 O O . PHE A 1 199 ? -0.810 -0.137 18.092 1.00 97.50 199 PHE A O 1
ATOM 1515 N N . ASP A 1 200 ? 0.049 -1.931 19.151 1.00 95.44 200 ASP A N 1
ATOM 1516 C CA . ASP A 1 200 ? 1.332 -1.350 19.515 1.00 95.44 200 ASP A CA 1
ATOM 1517 C C . ASP A 1 200 ? 2.437 -2.376 19.252 1.00 95.44 200 ASP A C 1
ATOM 1519 O O . ASP A 1 200 ? 2.593 -3.363 19.980 1.00 95.44 200 ASP A O 1
ATOM 1523 N N . ALA A 1 201 ? 3.216 -2.132 18.200 1.00 91.31 201 ALA A N 1
ATOM 1524 C CA . ALA A 1 201 ? 4.283 -3.030 17.791 1.00 91.31 201 ALA A CA 1
ATOM 1525 C C . ALA A 1 201 ? 5.481 -2.989 18.745 1.00 91.31 201 ALA A C 1
ATOM 1527 O O . ALA A 1 201 ? 6.217 -3.970 18.820 1.00 91.31 201 ALA A O 1
ATOM 1528 N N . ARG A 1 202 ? 5.671 -1.910 19.523 1.00 87.75 202 ARG A N 1
ATOM 1529 C CA . ARG A 1 202 ? 6.722 -1.866 20.554 1.00 87.75 202 ARG A CA 1
ATOM 1530 C C . ARG A 1 202 ? 6.422 -2.859 21.669 1.00 87.75 202 ARG A C 1
ATOM 1532 O O . ARG A 1 202 ? 7.329 -3.535 22.142 1.00 87.75 202 ARG A O 1
ATOM 1539 N N . ASN A 1 203 ? 5.159 -2.936 22.075 1.00 89.81 203 ASN A N 1
ATOM 1540 C CA . ASN A 1 203 ? 4.707 -3.879 23.093 1.00 89.81 203 ASN A CA 1
ATOM 1541 C C . ASN A 1 203 ? 4.347 -5.255 22.512 1.00 89.81 203 ASN A C 1
ATOM 1543 O O . ASN A 1 203 ? 4.017 -6.161 23.274 1.00 89.81 203 ASN A O 1
ATOM 1547 N N . GLY A 1 204 ? 4.381 -5.412 21.183 1.00 93.75 204 GLY A N 1
ATOM 1548 C CA . GLY A 1 204 ? 4.025 -6.651 20.496 1.00 93.75 204 GLY A CA 1
ATOM 1549 C C . GLY A 1 204 ? 2.618 -7.121 20.850 1.00 93.75 204 GLY A C 1
ATOM 1550 O O . GLY A 1 204 ? 2.413 -8.310 21.093 1.00 93.75 204 GLY A O 1
ATOM 1551 N N . SER A 1 205 ? 1.666 -6.193 20.971 1.00 96.06 205 SER A N 1
ATOM 1552 C CA . SER A 1 205 ? 0.300 -6.519 21.382 1.00 96.06 205 SER A CA 1
ATOM 1553 C C . SER A 1 205 ? -0.753 -5.680 20.667 1.00 96.06 205 SER A C 1
ATOM 1555 O O . SER A 1 205 ? -0.470 -4.639 20.066 1.00 96.06 205 SER A O 1
ATOM 1557 N N . LEU A 1 206 ? -1.990 -6.163 20.724 1.00 97.06 206 LEU A N 1
ATOM 1558 C CA . LEU A 1 206 ? -3.178 -5.412 20.353 1.00 97.06 206 LEU A CA 1
ATOM 1559 C C . LEU A 1 206 ? -4.267 -5.568 21.408 1.00 97.06 206 LEU A C 1
ATOM 1561 O O . LEU A 1 206 ? -4.323 -6.569 22.122 1.00 97.06 206 LEU A O 1
ATOM 1565 N N . VAL A 1 207 ? -5.160 -4.589 21.466 1.00 97.69 207 VAL A N 1
ATOM 1566 C CA . VAL A 1 207 ? -6.408 -4.628 22.221 1.00 97.69 207 VAL A CA 1
ATOM 1567 C C . VAL A 1 207 ? -7.558 -4.548 21.231 1.00 97.69 207 VAL A C 1
ATOM 1569 O O . VAL A 1 207 ? -7.643 -3.598 20.455 1.00 97.69 207 VAL A O 1
ATOM 1572 N N . ALA A 1 208 ? -8.455 -5.528 21.272 1.00 97.44 208 ALA A N 1
ATOM 1573 C CA . ALA A 1 208 ? -9.687 -5.541 20.499 1.00 97.44 208 ALA A CA 1
ATOM 1574 C C . ALA A 1 208 ? -10.895 -5.474 21.439 1.00 97.44 208 ALA A C 1
ATOM 1576 O O . ALA A 1 208 ? -11.001 -6.253 22.389 1.00 97.44 208 ALA A O 1
ATOM 1577 N N . ARG A 1 209 ? -11.833 -4.568 21.165 1.00 97.88 209 ARG A N 1
ATOM 1578 C CA . ARG A 1 209 ? -13.133 -4.498 21.846 1.00 97.88 209 ARG A CA 1
ATOM 1579 C C . ARG A 1 209 ? -14.221 -4.575 20.793 1.00 97.88 209 ARG A C 1
ATOM 1581 O O . ARG A 1 209 ? -14.302 -3.693 19.948 1.00 97.88 209 ARG A O 1
ATOM 1588 N N . ILE A 1 210 ? -15.039 -5.617 20.861 1.00 98.06 210 ILE A N 1
ATOM 1589 C CA . ILE A 1 210 ? -16.183 -5.830 19.972 1.00 98.06 210 ILE A CA 1
ATOM 1590 C C . ILE A 1 210 ? -17.467 -5.635 20.780 1.00 98.06 210 ILE A C 1
ATOM 1592 O O . ILE A 1 210 ? -17.503 -5.951 21.969 1.00 98.06 210 ILE A O 1
ATOM 1596 N N . ASP A 1 211 ? -18.505 -5.091 20.155 1.00 95.81 211 ASP A N 1
ATOM 1597 C CA . ASP A 1 211 ? -19.811 -4.901 20.776 1.00 95.81 211 ASP A CA 1
ATOM 1598 C C . ASP A 1 211 ? -20.376 -6.233 21.293 1.00 95.81 211 ASP A C 1
ATOM 1600 O O . ASP A 1 211 ? -20.298 -7.271 20.632 1.00 95.81 211 ASP A O 1
ATOM 1604 N N . GLY A 1 212 ? -20.903 -6.205 22.516 1.00 94.81 212 GLY A N 1
ATOM 1605 C CA . GLY A 1 212 ? -21.346 -7.398 23.240 1.00 94.81 212 GLY A CA 1
ATOM 1606 C C . GLY A 1 212 ? -20.235 -8.338 23.737 1.00 94.81 212 GLY A C 1
ATOM 1607 O O . GLY A 1 212 ? -20.558 -9.354 24.352 1.00 94.81 212 GLY A O 1
ATOM 1608 N N . GLU A 1 213 ? -18.951 -8.030 23.524 1.00 95.81 213 GLU A N 1
ATOM 1609 C CA . GLU A 1 213 ? -17.814 -8.827 24.005 1.00 95.81 213 GLU A CA 1
ATOM 1610 C C . GLU A 1 213 ? -16.934 -8.031 24.985 1.00 95.81 213 GLU A C 1
ATOM 1612 O O . GLU A 1 213 ? -16.847 -6.803 24.926 1.00 95.81 213 GLU A O 1
ATOM 1617 N N . GLU A 1 214 ? -16.242 -8.732 25.892 1.00 95.44 214 GLU A N 1
ATOM 1618 C CA . GLU A 1 214 ? -15.228 -8.090 26.731 1.00 95.44 214 GLU A CA 1
ATOM 1619 C C . GLU A 1 214 ? -13.991 -7.659 25.922 1.00 95.44 214 GLU A C 1
ATOM 1621 O O . GLU A 1 214 ? -13.716 -8.202 24.851 1.00 95.44 214 GLU A O 1
ATOM 1626 N N . ALA A 1 215 ? -13.235 -6.671 26.421 1.00 96.44 215 ALA A N 1
ATOM 1627 C CA . ALA A 1 215 ? -12.007 -6.245 25.751 1.00 96.44 215 ALA A CA 1
ATOM 1628 C C . ALA A 1 215 ? -10.962 -7.364 25.856 1.00 96.44 215 ALA A C 1
ATOM 1630 O O . ALA A 1 215 ? -10.754 -7.923 26.934 1.00 96.44 215 ALA A O 1
ATOM 1631 N N . LYS A 1 216 ? -10.306 -7.684 24.742 1.00 96.38 216 LYS A N 1
ATOM 1632 C CA . LYS A 1 216 ? -9.296 -8.739 24.64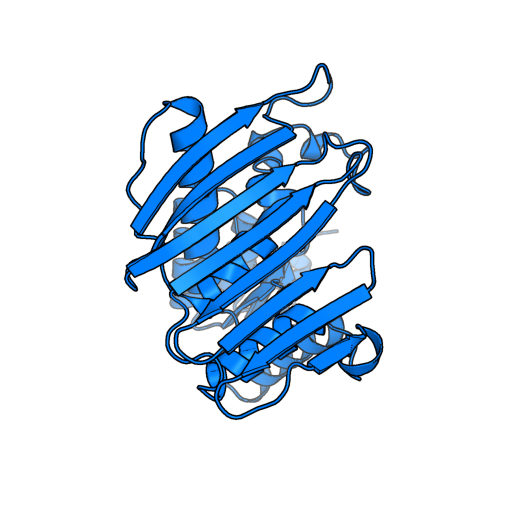8 1.00 96.38 216 LYS A CA 1
ATOM 1633 C C . LYS A 1 216 ? -7.955 -8.120 24.302 1.00 96.38 216 LYS A C 1
ATOM 1635 O O . LYS A 1 216 ? -7.846 -7.432 23.290 1.00 96.38 216 LYS A O 1
ATOM 1640 N N . THR A 1 217 ? -6.946 -8.408 25.111 1.00 97.06 217 THR A N 1
ATOM 1641 C CA . THR A 1 217 ? -5.550 -8.120 24.779 1.00 97.06 217 THR A CA 1
ATOM 1642 C C . THR A 1 217 ? -4.922 -9.386 24.219 1.00 97.06 217 THR A C 1
ATOM 1644 O O . THR A 1 217 ? -4.987 -10.430 24.866 1.00 97.06 217 THR A O 1
ATOM 1647 N N . LEU A 1 218 ? -4.331 -9.293 23.033 1.00 95.94 218 LEU A N 1
ATOM 1648 C CA . LEU A 1 218 ? -3.631 -10.388 22.365 1.00 95.94 218 LEU A CA 1
ATOM 1649 C C . LEU A 1 218 ? -2.175 -9.985 22.157 1.00 95.94 218 LEU A C 1
ATOM 1651 O O . LEU A 1 218 ? -1.897 -8.836 21.801 1.00 95.94 218 LEU A O 1
ATOM 1655 N N . SER A 1 219 ? -1.248 -10.914 22.371 1.00 96.44 219 SER A N 1
ATOM 1656 C CA . SER A 1 219 ? 0.133 -10.722 21.933 1.00 96.44 219 SER A CA 1
ATOM 1657 C C . SER A 1 219 ? 0.248 -11.022 20.439 1.00 96.44 219 SER A C 1
ATOM 1659 O O . SER A 1 219 ? -0.566 -11.754 19.880 1.00 96.44 219 SER A O 1
ATOM 1661 N N . TYR A 1 220 ? 1.272 -10.490 19.775 1.00 93.25 220 TYR A N 1
ATOM 1662 C CA . TYR A 1 220 ? 1.532 -10.803 18.367 1.00 93.25 220 TYR A CA 1
ATOM 1663 C C . TYR A 1 220 ? 1.792 -12.295 18.168 1.00 93.25 220 TYR A C 1
ATOM 1665 O O . TYR A 1 220 ? 1.323 -12.858 17.192 1.00 93.25 220 TYR A O 1
ATOM 1673 N N . ALA A 1 221 ? 2.420 -12.963 19.139 1.00 91.81 221 ALA A N 1
ATOM 1674 C CA . ALA A 1 221 ? 2.631 -14.407 19.090 1.00 91.81 221 ALA A CA 1
ATOM 1675 C C . ALA A 1 221 ? 1.320 -15.216 19.039 1.00 91.81 221 ALA A C 1
ATOM 1677 O O . ALA A 1 221 ? 1.313 -16.305 18.473 1.00 91.81 221 ALA A O 1
ATOM 1678 N N . ASP A 1 222 ? 0.219 -14.691 19.590 1.00 91.38 222 ASP A N 1
ATOM 1679 C CA . ASP A 1 222 ? -1.087 -15.369 19.585 1.00 91.38 222 ASP A CA 1
ATOM 1680 C C . ASP A 1 222 ? -1.808 -15.272 18.231 1.00 91.38 222 ASP A C 1
ATOM 1682 O O . ASP A 1 222 ? -2.733 -16.038 17.964 1.00 91.38 222 ASP A O 1
ATOM 1686 N N . ILE A 1 223 ? -1.416 -14.308 17.396 1.00 91.06 223 ILE A N 1
ATOM 1687 C CA . ILE A 1 223 ? -2.084 -13.965 16.131 1.00 91.06 223 ILE A CA 1
ATOM 1688 C C . ILE A 1 223 ? -1.152 -14.052 14.922 1.00 91.06 223 ILE A C 1
ATOM 1690 O O . ILE A 1 223 ? -1.575 -13.768 13.800 1.00 91.06 223 ILE A O 1
ATOM 1694 N N . GLU A 1 224 ? 0.115 -14.402 15.134 1.00 89.50 224 GLU A N 1
ATOM 1695 C CA . GLU A 1 224 ? 1.077 -14.558 14.054 1.00 89.50 224 GLU A CA 1
ATOM 1696 C C . GLU A 1 224 ? 0.654 -15.749 13.181 1.00 89.50 224 GLU A C 1
ATOM 1698 O O . GLU A 1 224 ? 0.331 -16.822 13.709 1.00 89.50 224 GLU A O 1
ATOM 1703 N N . PRO A 1 225 ? 0.617 -15.594 11.847 1.00 85.94 225 PRO A N 1
ATOM 1704 C CA . PRO A 1 225 ? 0.308 -16.705 10.966 1.00 85.94 225 PRO A CA 1
ATOM 1705 C C . PRO A 1 225 ? 1.325 -17.838 11.137 1.00 85.94 225 PRO A C 1
ATOM 1707 O O . PRO A 1 225 ? 2.511 -17.634 11.388 1.00 85.94 225 PRO A O 1
ATOM 1710 N N . THR A 1 226 ? 0.849 -19.067 10.955 1.00 89.06 226 THR A N 1
ATOM 1711 C CA . THR A 1 226 ? 1.700 -20.266 10.987 1.00 89.06 226 THR A CA 1
ATOM 1712 C C . THR A 1 226 ? 2.655 -20.331 9.795 1.00 89.06 226 THR A C 1
ATOM 1714 O O . THR A 1 226 ? 3.754 -20.873 9.903 1.00 89.06 226 THR A O 1
ATOM 1717 N N . GLU A 1 227 ? 2.232 -19.791 8.654 1.00 92.62 227 GLU A N 1
ATOM 1718 C CA . GLU A 1 227 ? 3.056 -19.612 7.466 1.00 92.62 227 GLU A CA 1
ATOM 1719 C C . GLU A 1 227 ? 3.697 -18.222 7.475 1.00 92.62 227 GLU A C 1
ATOM 1721 O O . GLU A 1 227 ? 3.038 -17.232 7.783 1.00 92.62 227 GLU A O 1
ATOM 1726 N N . GLU A 1 228 ? 4.976 -18.149 7.102 1.00 94.75 228 GLU A N 1
ATOM 1727 C CA . GLU A 1 228 ? 5.698 -16.880 6.988 1.00 94.75 228 GLU A CA 1
ATOM 1728 C C . GLU A 1 228 ? 4.998 -15.940 5.973 1.00 94.75 228 GLU A C 1
ATOM 1730 O O . GLU A 1 228 ? 4.637 -16.400 4.884 1.00 94.75 228 GLU A O 1
ATOM 1735 N N . PRO A 1 229 ? 4.782 -14.649 6.304 1.00 95.00 229 PRO A N 1
ATOM 1736 C CA . PRO A 1 229 ? 3.992 -13.726 5.486 1.00 95.00 229 PRO A CA 1
ATOM 1737 C C . PRO A 1 229 ? 4.401 -13.618 4.010 1.00 95.00 229 PRO A C 1
ATOM 1739 O O . PRO A 1 229 ? 3.530 -13.715 3.145 1.00 95.00 229 PRO A O 1
ATOM 1742 N N . VAL A 1 230 ? 5.694 -13.463 3.698 1.00 95.31 230 VAL A N 1
ATOM 1743 C CA . VAL A 1 230 ? 6.174 -13.351 2.305 1.00 95.31 230 VAL A CA 1
ATOM 1744 C C . VAL A 1 230 ? 5.948 -14.661 1.554 1.00 95.31 230 VAL A C 1
ATOM 1746 O O . VAL A 1 230 ? 5.497 -14.671 0.408 1.00 95.31 230 VAL A O 1
ATOM 1749 N N . ARG A 1 231 ? 6.212 -15.798 2.203 1.00 96.69 231 ARG A N 1
ATOM 1750 C CA . ARG A 1 231 ? 5.946 -17.123 1.639 1.00 96.69 231 ARG A CA 1
ATOM 1751 C C . ARG A 1 231 ? 4.466 -17.304 1.320 1.00 96.69 231 ARG A C 1
ATOM 1753 O O . ARG A 1 231 ? 4.155 -17.786 0.232 1.00 96.69 231 ARG A O 1
ATOM 1760 N N . ARG A 1 232 ? 3.575 -16.914 2.235 1.00 96.81 232 ARG A N 1
ATOM 1761 C CA . ARG A 1 232 ? 2.123 -16.969 2.025 1.00 96.81 232 ARG A CA 1
ATOM 1762 C C . ARG A 1 232 ? 1.702 -16.100 0.843 1.00 96.81 232 ARG A C 1
ATOM 1764 O O . ARG A 1 232 ? 0.963 -16.566 -0.018 1.00 96.81 232 ARG A O 1
ATOM 1771 N N . GLU A 1 233 ? 2.194 -14.870 0.789 1.00 97.25 233 GLU A N 1
ATOM 1772 C CA . GLU A 1 233 ? 1.900 -13.916 -0.280 1.00 97.25 233 GLU A CA 1
ATOM 1773 C C . GLU A 1 233 ? 2.302 -14.454 -1.665 1.00 97.25 233 GLU A C 1
ATOM 1775 O O . GLU A 1 233 ? 1.494 -14.472 -2.597 1.00 97.25 233 GLU A O 1
ATOM 1780 N N . VAL A 1 234 ? 3.523 -14.982 -1.793 1.00 97.69 234 VAL A N 1
ATOM 1781 C CA . VAL A 1 234 ? 4.005 -15.582 -3.048 1.00 97.69 234 VAL A CA 1
ATOM 1782 C C . VAL A 1 234 ? 3.257 -16.879 -3.377 1.00 97.69 234 VAL A C 1
ATOM 1784 O O . VAL A 1 234 ? 2.957 -17.138 -4.544 1.00 97.69 234 VAL A O 1
ATOM 1787 N N . ARG A 1 235 ? 2.918 -17.701 -2.375 1.00 97.81 235 ARG A N 1
ATOM 1788 C CA . ARG A 1 235 ? 2.120 -18.920 -2.575 1.00 97.81 235 ARG A CA 1
ATOM 1789 C C . ARG A 1 235 ? 0.738 -18.591 -3.137 1.00 97.81 235 ARG A C 1
ATOM 1791 O O . ARG A 1 235 ? 0.331 -19.236 -4.097 1.00 97.81 235 ARG A O 1
ATOM 1798 N N . GLU A 1 236 ? 0.044 -17.593 -2.594 1.00 97.94 236 GLU A N 1
ATOM 1799 C CA . GLU A 1 236 ? -1.278 -17.176 -3.086 1.00 97.94 236 GLU A CA 1
ATOM 1800 C C . GLU A 1 236 ? -1.215 -16.660 -4.535 1.00 97.94 236 GLU A C 1
ATOM 1802 O O . GLU A 1 236 ? -2.109 -16.951 -5.333 1.00 97.94 236 GLU A O 1
ATOM 1807 N N . PHE A 1 237 ? -0.130 -15.981 -4.926 1.00 98.69 237 PHE A N 1
ATOM 1808 C CA . PHE A 1 237 ? 0.117 -15.639 -6.331 1.00 98.69 237 PHE A CA 1
ATOM 1809 C C . PHE A 1 237 ? 0.261 -16.887 -7.215 1.00 98.69 237 PHE A C 1
ATOM 1811 O O . PHE A 1 237 ? -0.393 -16.988 -8.256 1.00 98.69 237 PHE A O 1
ATOM 1818 N N . ILE A 1 238 ? 1.092 -17.850 -6.801 1.00 98.50 238 ILE A N 1
ATOM 1819 C CA . ILE A 1 238 ? 1.314 -19.103 -7.540 1.00 98.50 238 ILE A CA 1
ATOM 1820 C C . ILE A 1 238 ? 0.005 -19.890 -7.671 1.00 98.50 238 ILE A C 1
ATOM 1822 O O . ILE A 1 238 ? -0.323 -20.364 -8.756 1.00 98.50 238 ILE A O 1
ATOM 1826 N N . GLU A 1 239 ? -0.772 -19.998 -6.596 1.00 98.44 239 GLU A N 1
ATOM 1827 C CA . GLU A 1 239 ? -2.076 -20.662 -6.604 1.00 98.44 239 GLU A CA 1
ATOM 1828 C C . GLU A 1 239 ? -3.056 -19.972 -7.552 1.00 98.44 239 GLU A C 1
ATOM 1830 O O . GLU A 1 239 ? -3.760 -20.657 -8.296 1.00 98.44 239 GLU A O 1
ATOM 1835 N N . ALA A 1 240 ? -3.077 -18.637 -7.584 1.00 98.56 240 ALA A N 1
ATOM 1836 C CA . ALA A 1 240 ? -3.918 -17.904 -8.520 1.00 98.56 240 ALA A CA 1
ATOM 1837 C C . ALA A 1 240 ? -3.526 -18.173 -9.977 1.00 98.56 240 ALA A C 1
ATOM 1839 O O . ALA A 1 240 ? -4.405 -18.309 -10.827 1.00 98.56 240 ALA A O 1
ATOM 1840 N N . VAL A 1 241 ? -2.224 -18.284 -10.271 1.00 98.50 241 VAL A N 1
ATOM 1841 C CA . VAL A 1 241 ? -1.711 -18.663 -11.598 1.00 98.50 241 VAL A CA 1
ATOM 1842 C C . VAL A 1 241 ? -2.125 -20.089 -11.962 1.00 98.50 241 VAL A C 1
ATOM 1844 O O . VAL A 1 241 ? -2.726 -20.282 -13.016 1.00 98.50 241 VAL A O 1
ATOM 1847 N N . LEU A 1 242 ? -1.863 -21.067 -11.092 1.00 98.44 242 LEU A N 1
ATOM 1848 C CA . LEU A 1 242 ? -2.130 -22.486 -11.357 1.00 98.44 242 LEU A CA 1
ATOM 1849 C C . LEU A 1 242 ? -3.621 -22.802 -11.518 1.00 98.44 242 LEU A C 1
ATOM 1851 O O . LEU A 1 242 ? -3.983 -23.663 -12.317 1.00 98.44 242 LEU A O 1
ATOM 1855 N N . ASN A 1 243 ? -4.479 -22.117 -10.762 1.00 98.31 243 ASN A N 1
ATOM 1856 C CA . ASN A 1 243 ? -5.922 -22.372 -10.742 1.00 98.31 243 ASN A CA 1
ATOM 1857 C C . ASN A 1 243 ? -6.727 -21.401 -11.616 1.00 98.31 243 ASN A C 1
ATOM 1859 O O . ASN A 1 243 ? -7.955 -21.440 -11.603 1.00 98.31 243 ASN A O 1
ATOM 1863 N N . ASP A 1 244 ? -6.049 -20.506 -12.333 1.00 97.75 244 ASP A N 1
ATOM 1864 C CA . ASP A 1 244 ? -6.650 -19.426 -13.112 1.00 97.75 244 ASP A CA 1
ATOM 1865 C C . ASP A 1 244 ? -7.687 -18.572 -12.344 1.00 97.75 244 ASP A C 1
ATOM 1867 O O . ASP A 1 244 ? -8.702 -18.133 -12.879 1.00 97.75 244 ASP A O 1
ATOM 1871 N N . THR A 1 245 ? -7.420 -18.271 -11.071 1.00 98.06 245 THR A N 1
ATOM 1872 C CA . THR A 1 245 ? -8.281 -17.397 -10.254 1.00 98.06 245 THR A CA 1
ATOM 1873 C C . THR A 1 245 ? -7.765 -15.960 -10.226 1.00 98.06 245 THR A C 1
ATOM 1875 O O . THR A 1 245 ? -6.674 -15.652 -10.719 1.00 98.06 245 THR A O 1
ATOM 1878 N N . GLN A 1 246 ? -8.553 -15.040 -9.668 1.00 96.75 246 GLN A N 1
ATOM 1879 C CA . GLN A 1 246 ? -8.068 -13.689 -9.390 1.00 96.75 246 GLN A CA 1
ATOM 1880 C C . GLN A 1 246 ? -6.958 -13.730 -8.334 1.00 96.75 246 GLN A C 1
ATOM 1882 O O . GLN A 1 246 ? -6.992 -14.547 -7.414 1.00 96.75 246 GLN A O 1
ATOM 1887 N N . VAL A 1 247 ? -5.973 -12.846 -8.490 1.00 98.06 247 VAL A N 1
ATOM 1888 C CA . VAL A 1 247 ? -4.950 -12.607 -7.466 1.00 98.06 247 VAL A CA 1
ATOM 1889 C C . VAL A 1 247 ? -5.544 -11.791 -6.322 1.00 98.06 247 VAL A C 1
ATOM 1891 O O . VAL A 1 247 ? -6.486 -11.025 -6.522 1.00 98.06 247 VAL A O 1
ATOM 1894 N N . THR A 1 248 ? -4.982 -11.926 -5.126 1.00 95.38 248 THR A N 1
ATOM 1895 C CA . THR A 1 248 ? -5.501 -11.276 -3.913 1.00 95.38 248 THR A CA 1
ATOM 1896 C C . THR A 1 248 ? -5.219 -9.776 -3.855 1.00 95.38 248 THR A C 1
ATOM 1898 O O . THR A 1 248 ? -5.974 -9.039 -3.221 1.00 95.38 248 THR A O 1
ATOM 1901 N N . ILE A 1 249 ? -4.156 -9.313 -4.520 1.00 97.50 249 ILE A N 1
ATOM 1902 C CA . ILE A 1 249 ? -3.763 -7.898 -4.577 1.00 97.50 249 ILE A CA 1
ATOM 1903 C C . ILE A 1 249 ? -3.499 -7.521 -6.046 1.00 97.50 249 ILE A C 1
ATOM 1905 O O . ILE A 1 249 ? -2.345 -7.498 -6.481 1.00 97.50 249 ILE A O 1
ATOM 1909 N N . PRO A 1 250 ? -4.552 -7.301 -6.857 1.00 98.12 250 PRO A N 1
ATOM 1910 C CA . PRO A 1 250 ? -4.398 -6.946 -8.266 1.00 98.12 250 PRO A CA 1
ATOM 1911 C C . PRO A 1 250 ? -3.737 -5.569 -8.447 1.00 98.12 250 PRO A C 1
ATOM 1913 O O . PRO A 1 250 ? -3.703 -4.754 -7.529 1.00 98.12 250 PRO A O 1
ATOM 1916 N N . GLY A 1 251 ? -3.226 -5.278 -9.647 1.00 98.38 251 GLY A N 1
ATOM 1917 C CA . GLY A 1 251 ? -2.535 -4.012 -9.945 1.00 98.38 251 GLY A CA 1
ATOM 1918 C C . GLY A 1 251 ? -3.336 -2.745 -9.602 1.00 98.38 251 GLY A C 1
ATOM 1919 O O . GLY A 1 251 ? -2.765 -1.732 -9.208 1.00 98.38 251 GLY A O 1
ATOM 1920 N N . GLU A 1 252 ? -4.663 -2.803 -9.673 1.00 98.38 252 GLU A N 1
ATOM 1921 C CA . GLU A 1 252 ? -5.566 -1.719 -9.284 1.00 98.38 252 GLU A CA 1
ATOM 1922 C C . GLU A 1 252 ? -5.401 -1.322 -7.806 1.00 98.38 252 GLU A C 1
ATOM 1924 O O . GLU A 1 252 ? -5.441 -0.132 -7.481 1.00 98.38 252 GLU A O 1
ATOM 1929 N N . GLU A 1 253 ? -5.141 -2.295 -6.924 1.00 97.88 253 GLU A N 1
ATOM 1930 C CA . GLU A 1 253 ? -4.835 -2.071 -5.506 1.00 97.88 253 GLU A CA 1
ATOM 1931 C C . GLU A 1 253 ? -3.497 -1.339 -5.331 1.00 97.88 253 GLU A C 1
ATOM 1933 O O . GLU A 1 253 ? -3.401 -0.387 -4.560 1.00 97.88 253 GLU A O 1
ATOM 1938 N N . GLY A 1 254 ? -2.466 -1.713 -6.094 1.00 97.62 254 GLY A N 1
ATOM 1939 C CA . GLY A 1 254 ? -1.188 -0.994 -6.075 1.00 97.62 254 GLY A CA 1
ATOM 1940 C C . GLY A 1 254 ? -1.323 0.440 -6.592 1.00 97.62 254 GLY A C 1
ATOM 1941 O O . GLY A 1 254 ? -0.833 1.384 -5.967 1.00 97.62 254 GLY A O 1
ATOM 1942 N N . ARG A 1 255 ? -2.057 0.624 -7.695 1.00 98.50 255 ARG A N 1
ATOM 1943 C CA . ARG A 1 255 ? -2.293 1.931 -8.321 1.00 98.50 255 ARG A CA 1
ATOM 1944 C C . ARG A 1 255 ? -2.957 2.918 -7.366 1.00 98.50 255 ARG A C 1
ATOM 1946 O O . ARG A 1 255 ? -2.537 4.073 -7.294 1.00 98.50 255 ARG A O 1
ATOM 1953 N N . ARG A 1 256 ? -4.011 2.503 -6.656 1.00 98.25 256 ARG A N 1
ATOM 1954 C CA . ARG A 1 256 ? -4.750 3.398 -5.747 1.00 98.25 256 ARG A CA 1
ATOM 1955 C C . ARG A 1 256 ? -3.886 3.859 -4.567 1.00 98.25 256 ARG A C 1
ATOM 1957 O O . ARG A 1 256 ? -3.961 5.027 -4.188 1.00 98.25 256 ARG A O 1
ATOM 1964 N N . VAL A 1 257 ? -2.992 2.995 -4.082 1.00 98.38 257 VAL A N 1
ATOM 1965 C CA . VAL A 1 257 ? -2.013 3.330 -3.038 1.00 98.38 257 VAL A CA 1
ATOM 1966 C C . VAL A 1 257 ? -0.961 4.309 -3.564 1.00 98.38 257 VAL A C 1
ATOM 1968 O O . VAL A 1 257 ? -0.698 5.327 -2.923 1.00 98.38 257 VAL A O 1
ATOM 1971 N N . VAL A 1 258 ? -0.412 4.064 -4.760 1.00 98.50 258 VAL A N 1
ATOM 1972 C CA . VAL A 1 258 ? 0.534 4.983 -5.419 1.00 98.50 258 VAL A CA 1
ATOM 1973 C C . VAL A 1 258 ? -0.104 6.352 -5.664 1.00 98.50 258 VAL A C 1
ATOM 1975 O O . VAL A 1 258 ? 0.525 7.372 -5.391 1.00 98.50 258 VAL A O 1
ATOM 1978 N N . ARG A 1 259 ? -1.365 6.405 -6.111 1.00 98.62 259 ARG A N 1
ATOM 1979 C CA . ARG A 1 259 ? -2.116 7.660 -6.298 1.00 98.62 259 ARG A CA 1
ATOM 1980 C C . ARG A 1 259 ? -2.244 8.445 -4.997 1.00 98.62 259 ARG A C 1
ATOM 1982 O O . ARG A 1 259 ? -2.010 9.651 -5.009 1.00 98.62 259 ARG A O 1
ATOM 1989 N N . LEU A 1 260 ? -2.556 7.782 -3.882 1.00 98.75 260 LEU A N 1
ATOM 1990 C CA . LEU A 1 260 ? -2.635 8.430 -2.572 1.00 98.75 260 LEU A CA 1
ATOM 1991 C C . LEU A 1 260 ? -1.272 8.934 -2.089 1.00 98.75 260 LEU A C 1
ATOM 1993 O O . LEU A 1 260 ? -1.168 10.084 -1.665 1.00 98.75 260 LEU A O 1
ATOM 1997 N N . ALA A 1 261 ? -0.220 8.122 -2.198 1.00 98.44 261 ALA A N 1
ATOM 1998 C CA . ALA A 1 261 ? 1.134 8.541 -1.840 1.00 98.44 261 ALA A CA 1
ATOM 1999 C C . ALA A 1 261 ? 1.592 9.745 -2.685 1.00 98.44 261 ALA A C 1
ATOM 2001 O O . ALA A 1 261 ? 2.134 10.716 -2.154 1.00 98.44 261 ALA A O 1
ATOM 2002 N N . TYR A 1 262 ? 1.316 9.721 -3.992 1.00 98.06 262 TYR A N 1
ATOM 2003 C CA . TYR A 1 262 ? 1.619 10.813 -4.917 1.00 98.06 262 TYR A CA 1
ATOM 2004 C C . TYR A 1 262 ? 0.853 12.098 -4.556 1.00 98.06 262 TYR A C 1
ATOM 2006 O O . TYR A 1 262 ? 1.458 13.165 -4.427 1.00 98.06 262 TYR A O 1
ATOM 2014 N N . ALA A 1 263 ? -0.458 11.995 -4.308 1.00 98.62 263 ALA A N 1
ATOM 2015 C CA . ALA A 1 263 ? -1.305 13.115 -3.895 1.00 98.62 263 ALA A CA 1
ATOM 2016 C C . ALA A 1 263 ? -0.887 13.698 -2.534 1.00 98.62 263 ALA A C 1
ATOM 2018 O O . ALA A 1 263 ? -0.905 14.914 -2.351 1.00 98.62 263 ALA A O 1
ATOM 2019 N N . ALA A 1 264 ? -0.450 12.862 -1.589 1.00 98.62 264 ALA A N 1
ATOM 2020 C CA . ALA A 1 264 ? 0.051 13.316 -0.295 1.00 98.62 264 ALA A CA 1
ATOM 2021 C C . ALA A 1 264 ? 1.337 14.143 -0.442 1.00 98.62 264 ALA A C 1
ATOM 2023 O O . ALA A 1 264 ? 1.461 15.210 0.160 1.00 98.62 264 ALA A O 1
ATOM 2024 N N . LYS A 1 265 ? 2.271 13.716 -1.301 1.00 98.00 265 LYS A N 1
ATOM 2025 C CA . LYS A 1 265 ? 3.468 14.513 -1.618 1.00 98.00 265 LYS A CA 1
ATOM 2026 C C . LYS A 1 265 ? 3.102 15.842 -2.269 1.00 98.00 265 LYS A C 1
ATOM 2028 O O . LYS A 1 265 ? 3.669 16.872 -1.908 1.00 98.00 265 LYS A O 1
ATOM 2033 N N . GLN A 1 266 ? 2.150 15.830 -3.202 1.00 98.25 266 GLN A N 1
ATOM 2034 C CA . GLN A 1 266 ? 1.639 17.047 -3.827 1.00 98.25 266 GLN A CA 1
ATOM 2035 C C . GLN A 1 266 ? 1.026 17.993 -2.783 1.00 98.25 266 GLN A C 1
ATOM 2037 O O . GLN A 1 266 ? 1.368 19.173 -2.746 1.00 98.25 266 GLN A O 1
ATOM 2042 N N . SER A 1 267 ? 0.185 17.471 -1.889 1.00 98.75 267 SER A N 1
ATOM 2043 C CA . SER A 1 267 ? -0.444 18.240 -0.816 1.00 98.75 267 SER A CA 1
ATOM 2044 C C . SER A 1 267 ? 0.583 18.901 0.106 1.00 98.75 267 SER A C 1
ATOM 2046 O O . SER A 1 267 ? 0.474 20.099 0.365 1.00 98.75 267 SER A O 1
ATOM 2048 N N . ALA A 1 268 ? 1.621 18.165 0.518 1.00 98.25 268 ALA A N 1
ATOM 2049 C CA . ALA A 1 268 ? 2.693 18.694 1.362 1.00 98.25 268 ALA A CA 1
ATOM 2050 C C . ALA A 1 268 ? 3.488 19.821 0.686 1.00 98.25 268 ALA A C 1
ATOM 2052 O O . ALA A 1 268 ? 3.838 20.803 1.338 1.00 98.25 268 ALA A O 1
ATOM 2053 N N . ARG A 1 269 ? 3.745 19.710 -0.624 1.00 97.44 269 ARG A N 1
ATOM 2054 C CA . ARG A 1 269 ? 4.446 20.746 -1.403 1.00 97.44 269 ARG A CA 1
ATOM 2055 C C . ARG A 1 269 ? 3.598 21.998 -1.607 1.00 97.44 269 ARG A C 1
ATOM 2057 O O . ARG A 1 269 ? 4.126 23.105 -1.583 1.00 97.44 269 ARG A O 1
ATOM 2064 N N . GLU A 1 270 ? 2.302 21.825 -1.843 1.00 98.06 270 GLU A N 1
ATOM 2065 C CA . GLU A 1 270 ? 1.397 22.921 -2.198 1.00 98.06 270 GLU A CA 1
ATOM 2066 C C . GLU A 1 270 ? 0.683 23.550 -0.990 1.00 98.06 270 GLU A C 1
ATOM 2068 O O . GLU A 1 270 ? 0.066 24.606 -1.122 1.00 98.06 270 GLU A O 1
ATOM 2073 N N . GLY A 1 271 ? 0.742 22.918 0.185 1.00 97.88 271 GLY A N 1
ATOM 2074 C CA . GLY A 1 271 ? 0.132 23.421 1.417 1.00 97.88 271 GLY A CA 1
ATOM 2075 C C . GLY A 1 271 ? -1.400 23.427 1.401 1.00 97.88 271 GLY A C 1
ATOM 2076 O O . GLY A 1 271 ? -2.019 24.229 2.101 1.00 97.88 271 GLY A O 1
ATOM 2077 N N . ARG A 1 272 ? -2.031 22.554 0.606 1.00 98.44 272 ARG A N 1
ATOM 2078 C CA . ARG A 1 272 ? -3.493 22.496 0.422 1.00 98.44 272 ARG A CA 1
ATOM 2079 C C . ARG A 1 272 ? -4.008 21.065 0.307 1.00 98.44 272 ARG A C 1
ATOM 2081 O O . ARG A 1 272 ? -3.244 20.146 0.027 1.00 98.44 272 ARG A O 1
ATOM 2088 N N . ILE A 1 273 ? -5.318 20.888 0.477 1.00 98.75 273 ILE A N 1
ATOM 2089 C CA . ILE A 1 273 ? -5.989 19.611 0.203 1.00 98.75 273 ILE A CA 1
ATOM 2090 C C . ILE A 1 273 ? -5.850 19.272 -1.291 1.00 98.75 273 ILE A C 1
ATOM 2092 O O . ILE A 1 273 ? -6.022 20.140 -2.157 1.00 98.75 273 ILE A O 1
ATOM 2096 N N . VAL A 1 274 ? -5.552 18.006 -1.579 1.00 98.81 274 VAL A N 1
ATOM 2097 C CA . VAL A 1 274 ? -5.560 17.419 -2.922 1.00 98.81 274 VAL A CA 1
ATOM 2098 C C . VAL A 1 274 ? -6.670 16.376 -2.981 1.00 98.81 274 VAL A C 1
ATOM 2100 O O . VAL A 1 274 ? -6.694 15.453 -2.169 1.00 98.81 274 VAL A O 1
ATOM 2103 N N . SER A 1 275 ? -7.595 16.539 -3.925 1.00 98.25 275 SER A N 1
ATOM 2104 C CA . SER A 1 275 ? -8.581 15.512 -4.275 1.00 98.25 275 SER A CA 1
ATOM 2105 C C . SER A 1 275 ? -7.933 14.470 -5.177 1.00 98.25 275 SER A C 1
ATOM 2107 O O . SER A 1 275 ? -7.134 14.836 -6.043 1.00 98.25 275 SER A O 1
ATOM 2109 N N . LEU A 1 276 ? -8.264 13.197 -4.964 1.00 96.25 276 LEU A N 1
ATOM 2110 C CA . LEU A 1 276 ? -7.696 12.096 -5.732 1.00 96.25 276 LEU A CA 1
ATOM 2111 C C . LEU A 1 276 ? -8.427 11.907 -7.044 1.00 96.25 276 LEU A C 1
ATOM 2113 O O . LEU A 1 276 ? -9.650 11.644 -7.066 1.00 96.25 276 LEU A O 1
#

pLDDT: mean 95.3, std 6.53, range [56.06, 98.88]

Foldseek 3Di:
DDLLVVLQDPVAQADEAPPFQQCQLVSLLSNLVSLHAYEYEFLNHLALVSLVSSVVSCVVSVHFYFYDLLLCQQQQLVVVLVCLVVCQQPQWAEKEKEWEAQADPPPPDLLQLECSRHVHQLTNPVLNVLLSVCSRHNFWFKKAKAFAADPDPSHPDGFWMWMWTAGPSNHIYIYTTGNNDHVTWTWMKTHGPFWIKTDGVVQQWIWIDGHPDDIDIDGSVRRGDPDDSSRVQVVQSVVCRVVVHHGPGGSVSSSSSSVVSVQNRVNNVVVHMDTD

Mean predicted aligned error: 3.55 Å

Radius of gyration: 18.98 Å; Cα contacts (8 Å, |Δi|>4): 590; chains: 1; bounding box: 45×47×50 Å

Sequence (276 aa):
DDLDALLARDDIDAVIVATPGFAHTDAVERAFAAGKHVFVEKPMALTPDECDRMIRARDAAGKKLMVGQVLRYIGVFNYTRELHAAGKLGDVIAVRTTRTSSGWGGAGRPWRNREDLSGGVLFEFSVHELDFMMSLVGDAESVYAISHTTENAEWDYPDLYMLNIGFQSGAMGQLAAGIADPVGHYGGEIIGTKGAVHFDARNGSLVARIDGEEAKTLSYADIEPTEEPVRREVREFIEAVLNDTQVTIPGEEGRRVVRLAYAAKQSAREGRIVSL

Nearest PDB structures (foldseek):
  5a02-assembly1_B  TM=8.840E-01  e=3.447E-25  Caulobacter vibrioides CB15
  6z3b-assembly1_B  TM=8.780E-01  e=5.558E-25  Mediterraneibacter gnavus
  3ezy-assembly1_B  TM=8.176E-01  e=3.422E-23  Thermotoga maritima
  8qc8-assembly2_D  TM=8.545E-01  e=8.538E-20  Paenarthrobacter ureafaciens
  3moi-assembly1_A-2  TM=8.512E-01  e=7.521E-18  Bordetella bronchiseptica

Solvent-accessible surface area (backbone atoms only — not comparable to full-atom values): 14183 Å² total; per-residue (Å²): 145,52,68,65,69,59,49,70,38,86,93,53,66,63,48,77,48,77,64,62,37,66,52,33,44,65,55,49,36,53,36,18,76,53,64,25,27,37,38,31,38,63,38,54,30,77,42,46,70,47,31,52,49,38,47,52,31,28,62,76,46,73,44,54,47,32,42,50,57,52,57,65,45,35,24,71,49,30,52,51,50,50,38,41,75,70,52,46,21,41,64,55,48,35,39,38,40,36,45,32,22,64,50,56,98,70,72,90,47,76,58,59,35,31,41,91,43,34,52,28,46,52,33,72,64,39,38,51,60,51,39,53,51,36,74,72,47,46,56,64,41,30,26,37,23,46,66,44,61,72,102,48,93,75,44,77,52,52,38,31,38,43,37,42,34,38,25,72,72,71,22,39,35,35,41,40,38,31,34,76,31,84,81,42,45,44,36,34,39,38,38,25,80,30,18,37,41,39,39,34,62,84,75,39,31,34,40,37,35,37,70,99,52,75,75,42,78,42,47,41,83,80,47,46,56,93,60,59,36,63,61,48,56,53,47,50,46,51,49,16,63,76,67,71,48,79,49,95,37,35,50,67,60,36,30,56,37,36,41,51,45,49,39,32,54,49,6,34,74,70,72,41,76,33,74,106

Secondary structure (DSSP, 8-state):
--HHHHHT-TT--EEEE-S-GGGHHHHHHHHHHTT-EEEEPSSS-SSHHHHHHHHHHHHHHT--EEE--GGGGSHHHHHHHHHHHTTSS-SEEEEEEEEEEES-TTTT-GGGG-HHHH--HHHHTTHHHHHHHHHHH--EEEEEEEEE--S-TT-SS-SEEEEEEEETTS-EEEEEEESEEEEEEEEEEEEETTEEEEEETTTTEEEEEETTS--EEEEHHHH--SS-HHHHHHHHHHHHHHTTPPPSSBHHHHHHHHHHHHHHHHHHHHTS-EE-